Protein AF-A0A9W9UBK1-F1 (afdb_monomer)

Structure (mmCIF, N/CA/C/O backbone):
data_AF-A0A9W9UBK1-F1
#
_entry.id   AF-A0A9W9UBK1-F1
#
loop_
_atom_site.group_PDB
_atom_site.id
_atom_site.type_symbol
_atom_site.label_atom_id
_atom_site.label_alt_id
_atom_site.label_comp_id
_atom_site.label_asym_id
_atom_site.label_entity_id
_atom_site.label_seq_id
_atom_site.pdbx_PDB_ins_code
_atom_site.Cartn_x
_atom_site.Cartn_y
_atom_site.Cartn_z
_atom_site.occupancy
_atom_site.B_iso_or_equiv
_atom_site.auth_seq_id
_atom_site.auth_comp_id
_atom_site.auth_asym_id
_atom_site.auth_atom_id
_atom_site.pdbx_PDB_model_num
ATOM 1 N N . MET A 1 1 ? -5.413 -12.554 4.356 1.00 60.97 1 MET A N 1
ATOM 2 C CA . MET A 1 1 ? -4.284 -11.954 5.094 1.00 60.97 1 MET A CA 1
ATOM 3 C C . MET A 1 1 ? -3.050 -12.847 5.022 1.00 60.97 1 MET A C 1
ATOM 5 O O . MET A 1 1 ? -2.329 -12.691 4.050 1.00 60.97 1 MET A O 1
ATOM 9 N N . TYR A 1 2 ? -2.767 -13.754 5.968 1.00 71.88 2 TYR A N 1
ATOM 10 C CA . TYR A 1 2 ? -1.421 -14.353 6.148 1.00 71.88 2 TYR A CA 1
ATOM 11 C C . TYR A 1 2 ? -0.726 -14.902 4.886 1.00 71.88 2 TYR A C 1
ATOM 13 O O . TYR A 1 2 ? 0.481 -14.729 4.749 1.00 71.88 2 TYR A O 1
ATOM 21 N N . LEU A 1 3 ? -1.479 -15.489 3.947 1.00 75.12 3 LEU A N 1
ATOM 22 C CA . LEU A 1 3 ? -0.960 -15.950 2.654 1.00 75.12 3 LEU A CA 1
ATOM 23 C C . LEU A 1 3 ? -0.286 -14.827 1.850 1.00 75.12 3 LEU A C 1
ATOM 25 O O . LEU A 1 3 ? 0.864 -14.971 1.456 1.00 75.12 3 LEU A O 1
ATOM 29 N N . HIS A 1 4 ? -0.959 -13.687 1.678 1.00 67.56 4 HIS A N 1
ATOM 30 C CA . HIS A 1 4 ? -0.400 -12.546 0.947 1.00 67.56 4 HIS A CA 1
ATOM 31 C C . HIS A 1 4 ? 0.782 -11.921 1.687 1.00 67.56 4 HIS A C 1
ATOM 33 O O . HIS A 1 4 ? 1.714 -11.443 1.051 1.00 67.56 4 HIS A O 1
ATOM 39 N N . SER A 1 5 ? 0.781 -11.971 3.027 1.00 62.16 5 SER A N 1
ATOM 40 C CA . SER A 1 5 ? 1.931 -11.515 3.812 1.00 62.16 5 SER A CA 1
ATOM 41 C C . SER A 1 5 ? 3.167 -12.375 3.568 1.00 62.16 5 SER A C 1
ATOM 43 O O . SER A 1 5 ? 4.254 -11.829 3.383 1.00 62.16 5 SER A O 1
ATOM 45 N N . ALA A 1 6 ? 3.007 -13.698 3.518 1.00 69.75 6 ALA A N 1
ATOM 46 C CA . ALA A 1 6 ? 4.098 -14.600 3.169 1.00 69.75 6 ALA A CA 1
ATOM 47 C C . ALA A 1 6 ? 4.556 -14.382 1.719 1.00 69.75 6 ALA A C 1
ATOM 49 O O . ALA A 1 6 ? 5.751 -14.282 1.460 1.00 69.75 6 ALA A O 1
ATOM 50 N N . GLU A 1 7 ? 3.611 -14.250 0.790 1.00 70.75 7 GLU A N 1
ATOM 51 C CA . GLU A 1 7 ? 3.887 -14.095 -0.636 1.00 70.75 7 GLU A CA 1
ATOM 52 C C . GLU A 1 7 ? 4.655 -12.806 -0.951 1.00 70.75 7 GLU A C 1
ATOM 54 O O . GLU A 1 7 ? 5.663 -12.864 -1.656 1.00 70.75 7 GLU A O 1
ATOM 59 N N . PHE A 1 8 ? 4.265 -11.655 -0.389 1.00 66.19 8 PHE A N 1
ATOM 60 C CA . PHE A 1 8 ? 5.050 -10.437 -0.599 1.00 66.19 8 PHE A CA 1
ATOM 61 C C . PHE A 1 8 ? 6.405 -10.521 0.119 1.00 66.19 8 PHE A C 1
ATOM 63 O O . PHE A 1 8 ? 7.400 -10.111 -0.458 1.00 66.19 8 PHE A O 1
ATOM 70 N N . THR A 1 9 ? 6.486 -11.105 1.324 1.00 70.94 9 THR A N 1
ATOM 71 C CA . THR A 1 9 ? 7.759 -11.235 2.068 1.00 70.94 9 THR A CA 1
ATOM 72 C C . THR A 1 9 ? 8.783 -12.077 1.303 1.00 70.94 9 THR A C 1
ATOM 74 O O . THR A 1 9 ? 9.965 -11.746 1.277 1.00 70.94 9 THR A O 1
ATOM 77 N N . ILE A 1 10 ? 8.340 -13.160 0.660 1.00 74.19 10 ILE A N 1
ATOM 78 C CA . ILE A 1 10 ? 9.207 -14.020 -0.156 1.00 74.19 10 ILE A CA 1
ATOM 79 C C . ILE A 1 10 ? 9.714 -13.257 -1.384 1.00 74.19 10 ILE A C 1
ATOM 81 O O . ILE A 1 10 ? 10.894 -13.338 -1.721 1.00 74.19 10 ILE A O 1
ATOM 85 N N . ASN A 1 11 ? 8.833 -12.498 -2.037 1.00 69.88 11 ASN A N 1
ATOM 86 C CA . ASN A 1 11 ? 9.163 -11.785 -3.268 1.00 69.88 11 ASN A CA 1
ATOM 87 C C . ASN A 1 11 ? 9.842 -10.423 -3.032 1.00 69.88 11 ASN A C 1
ATOM 89 O O . ASN A 1 11 ? 10.443 -9.880 -3.955 1.00 69.88 11 ASN A O 1
ATOM 93 N N . GLU A 1 12 ? 9.820 -9.892 -1.807 1.00 67.50 12 GLU A N 1
ATOM 94 C CA . GLU A 1 12 ? 10.503 -8.650 -1.411 1.00 67.50 12 GLU A CA 1
ATOM 95 C C . GLU A 1 12 ? 12.021 -8.742 -1.628 1.00 67.50 12 GLU A C 1
ATOM 97 O O . GLU A 1 12 ? 12.666 -7.744 -1.942 1.00 67.50 12 GLU A O 1
ATOM 102 N N . MET A 1 13 ? 12.594 -9.951 -1.579 1.00 63.62 13 MET A N 1
ATOM 103 C CA . MET A 1 13 ? 14.013 -10.177 -1.874 1.00 63.62 13 MET A CA 1
ATOM 104 C C . MET A 1 13 ? 14.414 -9.712 -3.281 1.00 63.62 13 MET A C 1
ATOM 106 O O . MET A 1 13 ? 15.565 -9.327 -3.472 1.00 63.62 13 MET A O 1
ATOM 110 N N . ALA A 1 14 ? 13.482 -9.680 -4.243 1.00 59.44 14 ALA A N 1
ATOM 111 C CA . ALA A 1 14 ? 13.730 -9.195 -5.602 1.00 59.44 14 ALA A CA 1
ATOM 112 C C . ALA A 1 14 ? 14.009 -7.680 -5.682 1.00 59.44 14 ALA A C 1
ATOM 114 O O . ALA A 1 14 ? 14.525 -7.215 -6.697 1.00 59.44 14 ALA A O 1
ATOM 115 N N . LEU A 1 15 ? 13.699 -6.920 -4.624 1.00 59.00 15 LEU A N 1
ATOM 116 C CA . LEU A 1 15 ? 13.973 -5.481 -4.521 1.00 59.00 15 LEU A CA 1
ATOM 117 C C . LEU A 1 15 ? 15.405 -5.174 -4.060 1.00 59.00 15 LEU A C 1
ATOM 119 O O . LEU A 1 15 ? 15.847 -4.031 -4.146 1.00 59.00 15 LEU A O 1
ATOM 123 N N . GLY A 1 16 ? 16.126 -6.170 -3.535 1.00 60.78 16 GLY A N 1
ATOM 124 C CA . GLY A 1 16 ? 17.460 -5.979 -2.975 1.00 60.78 16 GLY A CA 1
ATOM 125 C C . GLY A 1 16 ? 18.557 -5.851 -4.046 1.00 60.78 16 GLY A C 1
ATOM 126 O O . GLY A 1 16 ? 18.466 -6.500 -5.091 1.00 60.78 16 GLY A O 1
ATOM 127 N N . PRO A 1 17 ? 19.663 -5.130 -3.765 1.00 53.53 17 PRO A N 1
ATOM 128 C CA . PRO A 1 17 ? 20.792 -4.982 -4.694 1.00 53.53 17 PRO A CA 1
ATOM 129 C C . PRO A 1 17 ? 21.370 -6.323 -5.170 1.00 53.53 17 PRO A C 1
ATOM 131 O O . PRO A 1 17 ? 21.802 -6.458 -6.311 1.00 53.53 17 PRO A O 1
ATOM 134 N N . SER A 1 18 ? 21.341 -7.344 -4.308 1.00 50.72 18 SER A N 1
ATOM 135 C CA . SER A 1 18 ? 21.843 -8.687 -4.618 1.00 50.72 18 SER A CA 1
ATOM 136 C C . SER A 1 18 ? 20.923 -9.493 -5.542 1.00 50.72 18 SER A C 1
ATOM 138 O O . SER A 1 18 ? 21.402 -10.391 -6.230 1.00 50.72 18 SER A O 1
ATOM 140 N N . ALA A 1 19 ? 19.622 -9.190 -5.612 1.00 53.84 19 ALA A N 1
ATOM 141 C CA . ALA A 1 19 ? 18.716 -9.871 -6.541 1.00 53.84 19 ALA A CA 1
ATOM 142 C C . ALA A 1 19 ? 18.943 -9.449 -7.999 1.00 53.84 19 ALA A C 1
ATOM 144 O O . ALA A 1 19 ? 18.709 -10.244 -8.909 1.00 53.84 19 ALA A O 1
ATOM 145 N N . ILE A 1 20 ? 19.484 -8.243 -8.207 1.00 52.25 20 ILE A N 1
ATOM 146 C CA . ILE A 1 20 ? 19.889 -7.700 -9.513 1.00 52.25 20 ILE A CA 1
ATOM 147 C C . ILE A 1 20 ? 21.005 -8.552 -10.153 1.00 52.25 20 ILE A C 1
ATOM 149 O O . ILE A 1 20 ? 21.124 -8.598 -11.371 1.00 52.25 20 ILE A O 1
ATOM 153 N N . LEU A 1 21 ? 21.806 -9.264 -9.351 1.00 52.38 21 LEU A N 1
ATOM 154 C CA . LEU A 1 21 ? 22.970 -10.029 -9.821 1.00 52.38 21 LEU A CA 1
ATOM 155 C C . LEU A 1 21 ? 22.695 -11.514 -10.111 1.00 52.38 21 LEU A C 1
ATOM 157 O O . LEU A 1 21 ? 23.541 -12.168 -10.721 1.00 52.38 21 LEU A O 1
ATOM 161 N N . HIS A 1 22 ? 21.563 -12.071 -9.663 1.00 57.00 22 HIS A N 1
ATOM 162 C CA . HIS A 1 22 ? 21.392 -13.531 -9.596 1.00 57.00 22 HIS A CA 1
ATOM 163 C C . HIS A 1 22 ? 20.146 -14.099 -10.290 1.00 57.00 22 HIS A C 1
ATOM 165 O O . HIS A 1 22 ? 20.106 -15.312 -10.502 1.00 57.00 22 HIS A O 1
ATOM 171 N N . LEU A 1 23 ? 19.157 -13.281 -10.669 1.00 62.59 23 LEU A N 1
ATOM 172 C CA . LEU A 1 23 ? 17.966 -13.750 -11.391 1.00 62.59 23 LEU A CA 1
ATOM 173 C C . LEU A 1 23 ? 17.983 -13.309 -12.863 1.00 62.59 23 LEU A C 1
ATOM 175 O O . LEU A 1 23 ? 18.325 -12.162 -13.140 1.00 62.59 23 LEU A O 1
ATOM 179 N N . PRO A 1 24 ? 17.550 -14.167 -13.807 1.00 72.25 24 PRO A N 1
ATOM 180 C CA . PRO A 1 24 ? 17.220 -13.730 -15.160 1.00 72.25 24 PRO A CA 1
ATOM 181 C C . PRO A 1 24 ? 16.169 -12.611 -15.135 1.00 72.25 24 PRO A C 1
ATOM 183 O O . PRO A 1 24 ? 15.217 -12.681 -14.353 1.00 72.25 24 PRO A O 1
ATOM 186 N N . ASP A 1 25 ? 16.295 -11.625 -16.028 1.00 75.75 25 ASP A N 1
ATOM 187 C CA . ASP A 1 25 ? 15.448 -10.419 -16.046 1.00 75.75 25 ASP A CA 1
ATOM 188 C C . ASP A 1 25 ? 13.942 -10.722 -16.013 1.00 75.75 25 ASP A C 1
ATOM 190 O O . ASP A 1 25 ? 13.196 -10.076 -15.279 1.00 75.75 25 ASP A O 1
ATOM 194 N N . LEU A 1 26 ? 13.498 -11.749 -16.749 1.00 80.44 26 LEU A N 1
ATOM 195 C CA . LEU A 1 26 ? 12.094 -12.171 -16.781 1.00 80.44 26 LEU A CA 1
ATOM 196 C C . LEU A 1 26 ? 11.612 -12.701 -15.423 1.00 80.44 26 LEU A C 1
ATOM 198 O O . LEU A 1 26 ? 10.547 -12.314 -14.955 1.00 80.44 26 LEU A O 1
ATOM 202 N N . GLN A 1 27 ? 12.408 -13.547 -14.769 1.00 80.56 27 GLN A N 1
ATOM 203 C CA . GLN A 1 27 ? 12.052 -14.128 -13.475 1.00 80.56 27 GLN A CA 1
ATOM 204 C C . GLN A 1 27 ? 12.011 -13.052 -12.385 1.00 80.56 27 GLN A C 1
ATOM 206 O O . GLN A 1 27 ? 11.140 -13.059 -11.518 1.00 80.56 27 GLN A O 1
ATOM 211 N N . ARG A 1 28 ? 12.931 -12.085 -12.451 1.00 82.31 28 ARG A N 1
ATOM 212 C CA . ARG A 1 28 ? 12.929 -10.924 -11.558 1.00 82.31 28 ARG A CA 1
ATOM 213 C C . ARG A 1 28 ? 11.673 -10.076 -11.758 1.00 82.31 28 ARG A C 1
ATOM 215 O O . ARG A 1 28 ? 11.035 -9.702 -10.777 1.00 82.31 28 ARG A O 1
ATOM 222 N N . LEU A 1 29 ? 11.289 -9.819 -13.009 1.00 86.50 29 LEU A N 1
ATOM 223 C CA . LEU A 1 29 ? 10.076 -9.073 -13.336 1.00 86.50 29 LEU A CA 1
ATOM 224 C C . LEU A 1 29 ? 8.810 -9.784 -12.825 1.00 86.50 29 LEU A C 1
ATOM 226 O O . LEU A 1 29 ? 7.947 -9.142 -12.226 1.00 86.50 29 LEU A O 1
ATOM 230 N N . GLU A 1 30 ? 8.719 -11.105 -12.986 1.00 87.12 30 GLU A N 1
ATOM 231 C CA . GLU A 1 30 ? 7.631 -11.921 -12.427 1.00 87.12 30 GLU A CA 1
ATOM 232 C C . GLU A 1 30 ? 7.552 -11.814 -10.897 1.00 87.12 30 GLU A C 1
ATOM 234 O O . GLU A 1 30 ? 6.459 -11.649 -10.345 1.00 87.12 30 GLU A O 1
ATOM 239 N N . CYS A 1 31 ? 8.692 -11.835 -10.200 1.00 84.94 31 CYS A N 1
ATOM 240 C CA . CYS A 1 31 ? 8.740 -11.625 -8.752 1.00 84.94 31 CYS A CA 1
ATOM 241 C C . CYS A 1 31 ? 8.240 -10.228 -8.350 1.00 84.94 31 CYS A C 1
ATOM 243 O O . CYS A 1 31 ? 7.464 -10.115 -7.399 1.00 84.94 31 CYS A O 1
ATOM 245 N N . LEU A 1 32 ? 8.623 -9.172 -9.079 1.00 89.06 32 LEU A N 1
ATOM 246 C CA . LEU A 1 32 ? 8.147 -7.806 -8.819 1.00 89.06 32 LEU A CA 1
ATOM 247 C C . LEU A 1 32 ? 6.628 -7.692 -9.000 1.00 89.06 32 LEU A C 1
ATOM 249 O O . LEU A 1 32 ? 5.940 -7.143 -8.135 1.00 89.06 32 LEU A O 1
ATOM 253 N N . PHE A 1 33 ? 6.080 -8.264 -10.075 1.00 91.00 33 PHE A N 1
ATOM 254 C CA . PHE A 1 33 ? 4.633 -8.290 -10.297 1.00 91.00 33 PHE A CA 1
ATOM 255 C C . PHE A 1 33 ? 3.893 -9.090 -9.227 1.00 91.00 33 PHE A C 1
ATOM 257 O O . PHE A 1 33 ? 2.863 -8.639 -8.726 1.00 91.00 33 PHE A O 1
ATOM 264 N N . THR A 1 34 ? 4.430 -10.243 -8.835 1.00 89.50 34 THR A N 1
ATOM 265 C CA . THR A 1 34 ? 3.852 -11.065 -7.765 1.00 89.50 34 THR A CA 1
ATOM 266 C C . THR A 1 34 ? 3.860 -10.309 -6.435 1.00 89.50 34 THR A C 1
ATOM 268 O O . THR A 1 34 ? 2.843 -10.262 -5.744 1.00 89.50 34 THR A O 1
ATOM 271 N N . SER A 1 35 ? 4.963 -9.626 -6.108 1.00 89.06 35 SER A N 1
ATOM 272 C CA . SER A 1 35 ? 5.073 -8.765 -4.922 1.00 89.06 35 SER A CA 1
ATOM 273 C C . SER A 1 35 ? 4.033 -7.639 -4.931 1.00 89.06 35 SER A C 1
ATOM 275 O O . SER A 1 35 ? 3.360 -7.405 -3.922 1.00 89.06 35 SER A O 1
ATOM 277 N N . LEU A 1 36 ? 3.833 -6.987 -6.082 1.00 93.19 36 LEU A N 1
ATOM 278 C CA . LEU A 1 36 ? 2.833 -5.934 -6.256 1.00 93.19 36 LEU A CA 1
ATOM 279 C C . LEU A 1 36 ? 1.405 -6.456 -6.037 1.00 93.19 36 LEU A C 1
ATOM 281 O O . LEU A 1 36 ? 0.639 -5.849 -5.288 1.00 93.19 36 LEU A O 1
ATOM 285 N N . GLN A 1 37 ? 1.052 -7.592 -6.644 1.00 94.12 37 GLN A N 1
ATOM 286 C CA . GLN A 1 37 ? -0.283 -8.188 -6.514 1.00 94.12 37 GLN A CA 1
ATOM 287 C C . GLN A 1 37 ? -0.567 -8.683 -5.092 1.00 94.12 37 GLN A C 1
ATOM 289 O O . GLN A 1 37 ? -1.659 -8.452 -4.562 1.00 94.12 37 GLN A O 1
ATOM 294 N N . ALA A 1 38 ? 0.415 -9.310 -4.443 1.00 89.38 38 ALA A N 1
ATOM 295 C CA . ALA A 1 38 ? 0.296 -9.738 -3.053 1.00 89.38 38 ALA A CA 1
ATOM 296 C C . ALA A 1 38 ? 0.126 -8.535 -2.114 1.00 89.38 38 ALA A C 1
ATOM 298 O O . ALA A 1 38 ? -0.732 -8.548 -1.229 1.00 89.38 38 ALA A O 1
ATOM 299 N N . THR A 1 39 ? 0.884 -7.461 -2.353 1.00 91.44 39 THR A N 1
ATOM 300 C CA . THR A 1 39 ? 0.775 -6.210 -1.593 1.00 91.44 39 THR A CA 1
ATOM 301 C C . THR A 1 39 ? -0.600 -5.583 -1.761 1.00 91.44 39 THR A C 1
ATOM 303 O O . THR A 1 39 ? -1.265 -5.323 -0.761 1.00 91.44 39 THR A O 1
ATOM 306 N N . LYS A 1 40 ? -1.077 -5.416 -3.001 1.00 93.94 40 LYS A N 1
ATOM 307 C CA . LYS A 1 40 ? -2.433 -4.922 -3.277 1.00 93.94 40 LYS A CA 1
ATOM 308 C C . LYS A 1 40 ? -3.485 -5.750 -2.540 1.00 93.94 40 LYS A C 1
ATOM 310 O O . LYS A 1 40 ? -4.294 -5.193 -1.810 1.00 93.94 40 LYS A O 1
ATOM 315 N N . SER A 1 41 ? -3.435 -7.074 -2.678 1.00 92.56 41 SER A N 1
ATOM 316 C CA . SER A 1 41 ? -4.409 -7.976 -2.053 1.00 92.56 41 SER A CA 1
ATOM 317 C C . SER A 1 41 ? -4.408 -7.852 -0.527 1.00 92.56 41 SER A C 1
ATOM 319 O O . SER A 1 41 ? -5.464 -7.853 0.100 1.00 92.56 41 SER A O 1
ATOM 321 N N . TRP A 1 42 ? -3.234 -7.712 0.097 1.00 89.06 42 TRP A N 1
ATOM 322 C CA . TRP A 1 42 ? -3.136 -7.475 1.538 1.00 89.06 42 TRP A CA 1
ATOM 323 C C . TRP A 1 42 ? -3.754 -6.132 1.954 1.00 89.06 42 TRP A C 1
ATOM 325 O O . TRP A 1 42 ? -4.493 -6.067 2.939 1.00 89.06 42 TRP A O 1
ATOM 335 N N . LEU A 1 43 ? -3.454 -5.071 1.204 1.00 92.06 43 LEU A N 1
ATOM 336 C CA . LEU A 1 43 ? -3.936 -3.716 1.452 1.00 92.06 43 LEU A CA 1
ATOM 337 C C . LEU A 1 43 ? -5.456 -3.590 1.260 1.00 92.06 43 LEU A C 1
ATOM 339 O O . LEU A 1 43 ? -6.110 -2.969 2.097 1.00 92.06 43 LEU A O 1
ATOM 343 N N . ASP A 1 44 ? -6.023 -4.231 0.239 1.00 92.56 44 ASP A N 1
ATOM 344 C CA . ASP A 1 44 ? -7.473 -4.281 0.017 1.00 92.56 44 ASP A CA 1
ATOM 345 C C . ASP A 1 44 ? -8.184 -4.955 1.200 1.00 92.56 44 ASP A C 1
ATOM 347 O O . ASP A 1 44 ? -9.114 -4.389 1.768 1.00 92.56 44 ASP A O 1
ATOM 351 N N . ILE A 1 45 ? -7.674 -6.104 1.666 1.00 89.62 45 ILE A N 1
ATOM 352 C CA . ILE A 1 45 ? -8.245 -6.805 2.828 1.00 89.62 45 ILE A CA 1
ATOM 353 C C . ILE A 1 45 ? -8.201 -5.931 4.089 1.00 89.62 45 ILE A C 1
ATOM 355 O O . ILE A 1 45 ? -9.104 -6.004 4.919 1.00 89.62 45 ILE A O 1
ATOM 359 N N . TRP A 1 46 ? -7.160 -5.112 4.261 1.00 87.50 46 TRP A N 1
ATOM 360 C CA . TRP A 1 46 ? -7.101 -4.168 5.378 1.00 87.50 46 TRP A CA 1
ATOM 361 C C . TRP A 1 46 ? -8.201 -3.105 5.297 1.00 87.50 46 TRP A C 1
ATOM 363 O O . TRP A 1 46 ? -8.755 -2.745 6.335 1.00 87.50 46 TRP A O 1
ATOM 373 N N . LEU A 1 47 ? -8.507 -2.589 4.103 1.00 88.69 47 LEU A N 1
ATOM 374 C CA . LEU A 1 47 ? -9.574 -1.600 3.908 1.00 88.69 47 LEU A CA 1
ATOM 375 C C . LEU A 1 47 ? -10.978 -2.206 4.032 1.00 88.69 47 LEU A C 1
ATOM 377 O O . LEU A 1 47 ? -11.898 -1.494 4.426 1.00 88.69 47 LEU A O 1
ATOM 381 N N . ASP A 1 48 ? -11.129 -3.497 3.742 1.00 88.56 48 ASP A N 1
ATOM 382 C CA . ASP A 1 48 ? -12.398 -4.222 3.875 1.00 88.56 48 ASP A CA 1
ATOM 383 C C . ASP A 1 48 ? -12.764 -4.562 5.333 1.00 88.56 48 ASP A C 1
ATOM 385 O O . ASP A 1 48 ? -13.901 -4.954 5.604 1.00 88.56 48 ASP A O 1
ATOM 389 N N . LEU A 1 49 ? -11.832 -4.416 6.285 1.00 82.75 49 LEU A N 1
ATOM 390 C CA . LEU A 1 49 ? -12.120 -4.629 7.705 1.00 82.75 49 LEU A CA 1
ATOM 391 C C . LEU A 1 49 ? -13.201 -3.657 8.188 1.00 82.75 49 LEU A C 1
ATOM 393 O O . LEU A 1 49 ? -13.077 -2.436 8.061 1.00 82.75 49 LEU A O 1
ATOM 397 N N . ALA A 1 50 ? -14.247 -4.190 8.821 1.00 69.31 50 ALA A N 1
ATOM 398 C CA . ALA A 1 50 ? -15.246 -3.343 9.454 1.00 69.31 50 ALA A CA 1
ATOM 399 C C . ALA A 1 50 ? -14.602 -2.599 10.629 1.00 69.31 50 ALA A C 1
ATOM 401 O O . ALA A 1 50 ? -13.771 -3.142 11.353 1.00 69.31 50 ALA A O 1
ATOM 402 N N . ALA A 1 51 ? -15.007 -1.360 10.897 1.00 65.81 51 ALA A N 1
ATOM 403 C CA . ALA A 1 51 ? -14.260 -0.551 11.858 1.00 65.81 51 ALA A CA 1
ATOM 404 C C . ALA A 1 51 ? -14.253 -1.073 13.302 1.00 65.81 51 ALA A C 1
ATOM 406 O O . ALA A 1 51 ? -13.304 -0.842 14.047 1.00 65.81 51 ALA A O 1
ATOM 407 N N . VAL A 1 52 ? -15.283 -1.830 13.690 1.00 64.75 52 VAL A N 1
ATOM 408 C CA . VAL A 1 52 ? -15.333 -2.545 14.978 1.00 64.75 52 VAL A CA 1
ATOM 409 C C . VAL A 1 52 ? -14.243 -3.623 15.066 1.00 64.75 52 VAL A C 1
ATOM 411 O O . VAL A 1 52 ? -13.811 -3.994 16.158 1.00 64.75 52 VAL A O 1
ATOM 414 N N . GLU A 1 53 ? -13.790 -4.137 13.927 1.00 72.19 53 GLU A N 1
ATOM 415 C CA . GLU A 1 53 ? -12.750 -5.154 13.836 1.00 72.19 53 GLU A CA 1
ATOM 416 C C . GLU A 1 53 ? -11.363 -4.547 14.032 1.00 72.19 53 GLU A C 1
ATOM 418 O O . GLU A 1 53 ? -10.555 -5.199 14.685 1.00 72.19 53 GLU A O 1
ATOM 423 N N . TYR A 1 54 ? -11.105 -3.292 13.626 1.00 69.06 54 TYR A N 1
ATOM 424 C CA . TYR A 1 54 ? -9.815 -2.620 13.877 1.00 69.06 54 TYR A CA 1
ATOM 425 C C . TYR A 1 54 ? -9.432 -2.598 15.363 1.00 69.06 54 TYR A C 1
ATOM 427 O O . TYR A 1 54 ? -8.263 -2.761 15.694 1.00 69.06 54 TYR A O 1
ATOM 435 N N . MET A 1 55 ? -10.407 -2.486 16.271 1.00 66.44 55 MET A N 1
ATOM 436 C CA . MET A 1 55 ? -10.168 -2.538 17.724 1.00 66.44 55 MET A CA 1
ATOM 437 C C . MET A 1 55 ? -9.759 -3.925 18.231 1.00 66.44 55 MET A C 1
ATOM 439 O O . MET A 1 55 ? -9.185 -4.053 19.310 1.00 66.44 55 MET A O 1
ATOM 443 N N . LYS A 1 56 ? -10.084 -4.975 17.476 1.00 72.62 56 LYS A N 1
ATOM 444 C CA . LYS A 1 56 ? -9.761 -6.370 17.799 1.00 72.62 56 LYS A CA 1
ATOM 445 C C . LYS A 1 56 ? -8.514 -6.852 17.070 1.00 72.62 56 LYS A C 1
ATOM 447 O O . LYS A 1 56 ? -8.056 -7.962 17.336 1.00 72.62 56 LYS A O 1
ATOM 452 N N . VAL A 1 57 ? -7.995 -6.049 16.142 1.00 69.75 57 VAL A N 1
ATOM 453 C CA . VAL A 1 57 ? -6.829 -6.393 15.346 1.00 69.75 57 VAL A CA 1
ATOM 454 C C . VAL A 1 57 ? -5.596 -6.418 16.257 1.00 69.75 57 VAL A C 1
ATOM 456 O O . VAL A 1 57 ? -5.255 -5.407 16.872 1.00 69.75 57 VAL A O 1
ATOM 459 N N . PRO A 1 58 ? -4.895 -7.561 16.345 1.00 76.69 58 PRO A N 1
ATOM 460 C CA . PRO A 1 58 ? -3.612 -7.624 17.027 1.00 76.69 58 PRO A CA 1
ATOM 461 C C . PRO A 1 58 ? -2.616 -6.635 16.408 1.00 76.69 58 PRO A C 1
ATOM 463 O O . PRO A 1 58 ? -2.562 -6.500 15.184 1.00 76.69 58 PRO A O 1
ATOM 466 N N . SER A 1 59 ? -1.757 -6.019 17.224 1.00 72.19 59 SER A N 1
ATOM 467 C CA . SER A 1 59 ? -0.716 -5.089 16.749 1.00 72.19 59 SER A CA 1
ATOM 468 C C . SER A 1 59 ? 0.164 -5.683 15.637 1.00 72.19 59 SER A C 1
ATOM 470 O O . SER A 1 59 ? 0.581 -4.964 14.735 1.00 72.19 59 SER A O 1
ATOM 472 N N . ILE A 1 60 ? 0.364 -7.009 15.623 1.00 76.69 60 ILE A N 1
ATOM 473 C CA . ILE A 1 60 ? 1.077 -7.726 14.551 1.00 76.69 60 ILE A CA 1
ATOM 474 C C . ILE A 1 60 ? 0.493 -7.510 13.149 1.00 76.69 60 ILE A C 1
ATOM 476 O O . ILE A 1 60 ? 1.243 -7.429 12.180 1.00 76.69 60 ILE A O 1
ATOM 480 N N . ILE A 1 61 ? -0.821 -7.354 13.018 1.00 81.38 61 ILE A N 1
ATOM 481 C CA . ILE A 1 61 ? -1.453 -7.116 11.714 1.00 81.38 61 ILE A CA 1
ATOM 482 C C . ILE A 1 61 ? -1.214 -5.672 11.259 1.00 81.38 61 ILE A C 1
ATOM 484 O O . ILE A 1 61 ? -1.013 -5.429 10.072 1.00 81.38 61 ILE A O 1
ATOM 488 N N . PHE A 1 62 ? -1.169 -4.716 12.194 1.00 78.75 62 PHE A N 1
ATOM 489 C CA . PHE A 1 62 ? -0.790 -3.336 11.888 1.00 78.75 62 PHE A CA 1
ATOM 490 C C . PHE A 1 62 ? 0.654 -3.260 11.373 1.00 78.75 62 PHE A C 1
ATOM 492 O O . PHE A 1 62 ? 0.926 -2.593 10.378 1.00 78.75 62 PHE A O 1
ATOM 499 N N . PHE A 1 63 ? 1.573 -4.010 11.980 1.00 79.56 63 PHE A N 1
ATOM 500 C CA . PHE A 1 63 ? 2.946 -4.129 11.483 1.00 79.56 63 PHE A CA 1
ATOM 501 C C . PHE A 1 63 ? 3.021 -4.746 10.083 1.00 79.56 63 PHE A C 1
ATOM 503 O O . PHE A 1 63 ? 3.783 -4.281 9.236 1.00 79.56 63 PHE A O 1
ATOM 510 N N . GLN A 1 64 ? 2.207 -5.767 9.807 1.00 82.12 64 GLN A N 1
ATOM 511 C CA . GLN A 1 64 ? 2.114 -6.357 8.468 1.00 82.12 64 GLN A CA 1
ATOM 512 C C . GLN A 1 64 ? 1.572 -5.355 7.444 1.00 82.12 64 GLN A C 1
ATOM 514 O O . GLN A 1 64 ? 2.070 -5.302 6.321 1.00 82.12 64 GLN A O 1
ATOM 519 N N . TRP A 1 65 ? 0.604 -4.522 7.834 1.00 87.25 65 TRP A N 1
ATOM 520 C CA . TRP A 1 65 ? 0.139 -3.404 7.018 1.00 87.25 65 TRP A CA 1
ATOM 521 C C . TRP A 1 65 ? 1.255 -2.383 6.759 1.00 87.25 65 TRP A C 1
ATOM 523 O O . TRP A 1 65 ? 1.503 -2.051 5.603 1.00 87.25 65 TRP A O 1
ATOM 533 N N . ALA A 1 66 ? 1.985 -1.949 7.790 1.00 83.88 66 ALA A N 1
ATOM 534 C CA . ALA A 1 66 ? 3.089 -0.999 7.639 1.00 83.88 66 ALA A CA 1
ATOM 535 C C . ALA A 1 66 ? 4.171 -1.532 6.686 1.00 83.88 66 ALA A C 1
ATOM 537 O O . ALA A 1 66 ? 4.634 -0.813 5.801 1.00 83.88 66 ALA A O 1
ATOM 538 N N . ARG A 1 67 ? 4.512 -2.822 6.799 1.00 82.56 67 ARG A N 1
ATOM 539 C CA . ARG A 1 67 ? 5.446 -3.487 5.884 1.00 82.56 67 ARG A CA 1
ATOM 540 C C . ARG A 1 67 ? 4.917 -3.538 4.449 1.00 82.56 67 ARG A C 1
ATOM 542 O O . ARG A 1 67 ? 5.666 -3.245 3.524 1.00 82.56 67 ARG A O 1
ATOM 549 N N . ALA A 1 68 ? 3.639 -3.859 4.250 1.00 88.44 68 ALA A N 1
ATOM 550 C CA . ALA A 1 68 ? 3.023 -3.858 2.921 1.00 88.44 68 ALA A CA 1
ATOM 551 C C . ALA A 1 68 ? 3.051 -2.456 2.279 1.00 88.44 68 ALA A C 1
ATOM 553 O O . ALA A 1 68 ? 3.352 -2.322 1.095 1.00 88.44 68 ALA A O 1
ATOM 554 N N . ILE A 1 69 ? 2.809 -1.403 3.063 1.00 90.69 69 ILE A N 1
ATOM 555 C CA . ILE A 1 69 ? 2.921 -0.008 2.611 1.00 90.69 69 ILE A CA 1
ATOM 556 C C . ILE A 1 69 ? 4.353 0.346 2.221 1.00 90.69 69 ILE A C 1
ATOM 558 O O . ILE A 1 69 ? 4.568 0.974 1.186 1.00 90.69 69 ILE A O 1
ATOM 562 N N . LEU A 1 70 ? 5.334 -0.080 3.015 1.00 85.81 70 LEU A N 1
ATOM 563 C CA . LEU A 1 70 ? 6.743 0.147 2.718 1.00 85.81 70 LEU A CA 1
ATOM 564 C C . LEU A 1 70 ? 7.175 -0.562 1.432 1.00 85.81 70 LEU A C 1
ATOM 566 O O . LEU A 1 70 ? 7.837 0.035 0.584 1.00 85.81 70 LEU A O 1
ATOM 570 N N . ASN A 1 71 ? 6.752 -1.814 1.260 1.00 86.00 71 ASN A N 1
ATOM 571 C CA . ASN A 1 71 ? 6.994 -2.583 0.045 1.00 86.00 71 ASN A CA 1
ATOM 572 C C . ASN A 1 71 ? 6.366 -1.897 -1.178 1.00 86.00 71 ASN A C 1
ATOM 574 O O . ASN A 1 71 ? 7.014 -1.761 -2.215 1.00 86.00 71 ASN A O 1
ATOM 578 N N . LEU A 1 72 ? 5.138 -1.381 -1.047 1.00 91.81 72 LEU A N 1
ATOM 579 C CA . LEU A 1 72 ? 4.504 -0.606 -2.112 1.00 91.81 72 LEU A CA 1
ATOM 580 C C . LEU A 1 72 ? 5.279 0.678 -2.431 1.00 91.81 72 LEU A C 1
ATOM 582 O O . LEU A 1 72 ? 5.455 1.011 -3.603 1.00 91.81 72 LEU A O 1
ATOM 586 N N . TYR A 1 73 ? 5.758 1.396 -1.415 1.00 89.12 73 TYR A N 1
ATOM 587 C CA . TYR A 1 73 ? 6.569 2.594 -1.620 1.00 89.12 73 TYR A CA 1
ATOM 588 C C . TYR A 1 73 ? 7.845 2.258 -2.399 1.00 89.12 73 TYR A C 1
ATOM 590 O O . TYR A 1 73 ? 8.101 2.877 -3.431 1.00 89.12 73 TYR A O 1
ATOM 598 N N . ARG A 1 74 ? 8.573 1.210 -1.983 1.00 88.00 74 ARG A N 1
ATOM 599 C CA . ARG A 1 74 ? 9.762 0.689 -2.682 1.00 88.00 74 ARG A CA 1
ATOM 600 C C . ARG A 1 74 ? 9.449 0.361 -4.145 1.00 88.00 74 ARG A C 1
ATOM 602 O O . ARG A 1 74 ? 10.143 0.848 -5.030 1.00 88.00 74 ARG A O 1
ATOM 609 N N . LEU A 1 75 ? 8.366 -0.374 -4.415 1.00 88.69 75 LEU A N 1
ATOM 610 C CA . LEU A 1 75 ? 7.910 -0.687 -5.780 1.00 88.69 75 LEU A CA 1
ATOM 611 C C . LEU A 1 75 ? 7.550 0.566 -6.594 1.00 88.69 75 LEU A C 1
ATOM 613 O O . LEU A 1 75 ? 7.744 0.581 -7.808 1.00 88.69 75 LEU A O 1
ATOM 617 N N . THR A 1 76 ? 7.029 1.609 -5.947 1.00 91.56 76 THR A N 1
ATOM 618 C CA . THR A 1 76 ? 6.618 2.861 -6.604 1.00 91.56 76 THR A CA 1
ATOM 619 C C . THR A 1 76 ? 7.820 3.684 -7.059 1.00 91.56 76 THR A C 1
ATOM 621 O O . THR A 1 76 ? 7.780 4.283 -8.135 1.00 91.56 76 THR A O 1
ATOM 624 N N . ILE A 1 77 ? 8.889 3.713 -6.259 1.00 88.31 77 ILE A N 1
ATOM 625 C CA . ILE A 1 77 ? 10.090 4.499 -6.563 1.00 88.31 77 ILE A CA 1
ATOM 626 C C . ILE A 1 77 ? 11.167 3.700 -7.307 1.00 88.31 77 ILE A C 1
ATOM 628 O O . ILE A 1 77 ? 12.056 4.325 -7.880 1.00 88.31 77 ILE A O 1
ATOM 632 N N . LEU A 1 78 ? 11.056 2.364 -7.352 1.00 87.62 78 LEU A N 1
ATOM 633 C CA . LEU A 1 78 ? 12.051 1.440 -7.906 1.00 87.62 78 LEU A CA 1
ATOM 634 C C . LEU A 1 78 ? 12.585 1.899 -9.268 1.00 87.62 78 LEU A C 1
ATOM 636 O O . LEU A 1 78 ? 11.845 1.996 -10.251 1.00 87.62 78 LEU A O 1
ATOM 640 N N . GLU A 1 79 ? 13.888 2.155 -9.320 1.00 85.06 79 GLU A N 1
ATOM 641 C CA . GLU A 1 79 ? 14.597 2.499 -10.545 1.00 85.06 79 GLU A CA 1
ATOM 642 C C . GLU A 1 79 ? 15.068 1.229 -11.244 1.00 85.06 79 GLU A C 1
ATOM 644 O O . GLU A 1 79 ? 16.131 0.689 -10.952 1.00 85.06 79 GLU A O 1
ATOM 649 N N . ASP A 1 80 ? 14.252 0.737 -12.171 1.00 83.12 80 ASP A N 1
ATOM 650 C CA . ASP A 1 80 ? 14.609 -0.407 -12.996 1.00 83.12 80 ASP A CA 1
ATOM 651 C C . ASP A 1 80 ? 14.124 -0.206 -14.443 1.00 83.12 80 ASP A C 1
ATOM 653 O O . ASP A 1 80 ? 12.947 0.107 -14.640 1.00 83.12 80 ASP A O 1
ATOM 657 N N . PRO A 1 81 ? 14.983 -0.393 -15.468 1.00 83.00 81 PRO A N 1
ATOM 658 C CA . PRO A 1 81 ? 14.611 -0.184 -16.872 1.00 83.00 81 PRO A CA 1
ATOM 659 C C . PRO A 1 81 ? 13.449 -1.057 -17.358 1.00 83.00 81 PRO A C 1
ATOM 661 O O . PRO A 1 81 ? 12.761 -0.699 -18.312 1.00 83.00 81 PRO A O 1
ATOM 664 N N . THR A 1 82 ? 13.252 -2.218 -16.733 1.00 85.38 82 THR A N 1
ATOM 665 C CA . THR A 1 82 ? 12.208 -3.188 -17.085 1.00 85.38 82 THR A CA 1
ATOM 666 C C . THR A 1 82 ? 10.934 -3.017 -16.254 1.00 85.38 82 THR A C 1
ATOM 668 O O . THR A 1 82 ? 9.919 -3.646 -16.554 1.00 85.38 82 THR A O 1
ATOM 671 N N . TRP A 1 83 ? 10.955 -2.150 -15.236 1.00 90.19 83 TRP A N 1
ATOM 672 C CA . TRP A 1 83 ? 9.837 -1.927 -14.325 1.00 90.19 83 TRP A CA 1
ATOM 673 C C . TRP A 1 83 ? 9.035 -0.679 -14.682 1.00 90.19 83 TRP A C 1
ATOM 675 O O . TRP A 1 83 ? 9.571 0.402 -14.924 1.00 90.19 83 TRP A O 1
ATOM 685 N N . SER A 1 84 ? 7.709 -0.807 -14.669 1.00 90.81 84 SER A N 1
ATOM 686 C CA . SER A 1 84 ? 6.812 0.298 -14.993 1.00 90.81 84 SER A CA 1
ATOM 687 C C . SER A 1 84 ? 6.186 0.898 -13.736 1.00 90.81 84 SER A C 1
ATOM 689 O O . SER A 1 84 ? 5.235 0.353 -13.174 1.00 90.81 84 SER A O 1
ATOM 691 N N . LYS A 1 85 ? 6.664 2.086 -13.342 1.00 91.06 85 LYS A N 1
ATOM 692 C CA . LYS A 1 85 ? 6.106 2.855 -12.213 1.00 91.06 85 LYS A CA 1
ATOM 693 C C . LYS A 1 85 ? 4.631 3.233 -12.430 1.00 91.06 85 LYS A C 1
ATOM 695 O O . LYS A 1 85 ? 3.871 3.321 -11.468 1.00 91.06 85 LYS A O 1
ATOM 700 N N . SER A 1 86 ? 4.198 3.417 -13.683 1.00 90.94 86 SER A N 1
ATOM 701 C CA . SER A 1 86 ? 2.785 3.677 -13.996 1.00 90.94 86 SER A CA 1
ATOM 702 C C . SER A 1 86 ? 1.912 2.459 -13.712 1.00 90.94 86 SER A C 1
ATOM 704 O O . SER A 1 86 ? 0.859 2.611 -13.106 1.00 90.94 86 SER A O 1
ATOM 706 N N . VAL A 1 87 ? 2.376 1.248 -14.047 1.00 92.81 87 VAL A N 1
ATOM 707 C CA . VAL A 1 87 ? 1.633 0.012 -13.753 1.00 92.81 87 VAL A CA 1
ATOM 708 C C . VAL A 1 87 ? 1.466 -0.190 -12.247 1.00 92.81 87 VAL A C 1
ATOM 710 O O . VAL A 1 87 ? 0.396 -0.612 -11.814 1.00 92.81 87 VAL A O 1
ATOM 713 N N . VAL A 1 88 ? 2.470 0.166 -11.437 1.00 94.62 88 VAL A N 1
ATOM 714 C CA . VAL A 1 88 ? 2.345 0.161 -9.967 1.00 94.62 88 VAL A CA 1
ATOM 715 C C . VAL A 1 88 ? 1.209 1.067 -9.518 1.00 94.62 88 VAL A C 1
ATOM 717 O O . VAL A 1 88 ? 0.297 0.604 -8.837 1.00 94.62 88 VAL A O 1
ATOM 720 N N . ARG A 1 89 ? 1.231 2.334 -9.949 1.00 93.88 89 ARG A N 1
ATOM 721 C CA . ARG A 1 89 ? 0.227 3.338 -9.577 1.00 93.88 89 ARG A CA 1
ATOM 722 C C . ARG A 1 89 ? -1.182 2.944 -10.018 1.00 93.88 89 ARG A C 1
ATOM 724 O O . ARG A 1 89 ? -2.119 3.123 -9.246 1.00 93.88 89 ARG A O 1
ATOM 731 N N . ASP A 1 90 ? -1.323 2.413 -11.229 1.00 94.50 90 ASP A N 1
ATOM 732 C CA . ASP A 1 90 ? -2.614 2.013 -11.795 1.00 94.50 90 ASP A CA 1
ATOM 733 C C . ASP A 1 90 ? -3.154 0.734 -11.127 1.00 94.50 90 ASP A C 1
ATOM 735 O O . ASP A 1 90 ? -4.364 0.530 -11.049 1.00 94.50 90 ASP A O 1
ATOM 739 N N . THR A 1 91 ? -2.263 -0.117 -10.606 1.00 95.00 91 THR A N 1
ATOM 740 C CA . THR A 1 91 ? -2.626 -1.321 -9.844 1.00 95.00 91 THR A CA 1
ATOM 741 C C . THR A 1 91 ? -3.035 -0.974 -8.414 1.00 95.00 91 THR A C 1
ATOM 743 O O . THR A 1 91 ? -4.070 -1.440 -7.933 1.00 95.00 91 THR A O 1
ATOM 746 N N . VAL A 1 92 ? -2.220 -0.180 -7.719 1.00 95.31 92 VAL A N 1
ATOM 747 C CA . VAL A 1 92 ? -2.492 0.310 -6.366 1.00 95.31 92 VAL A CA 1
ATOM 748 C C . VAL A 1 92 ? -1.752 1.629 -6.122 1.00 95.31 92 VAL A C 1
ATOM 750 O O . VAL A 1 92 ? -0.529 1.690 -6.002 1.00 95.31 92 VAL A O 1
ATOM 753 N N . ASN A 1 93 ? -2.513 2.719 -6.020 1.00 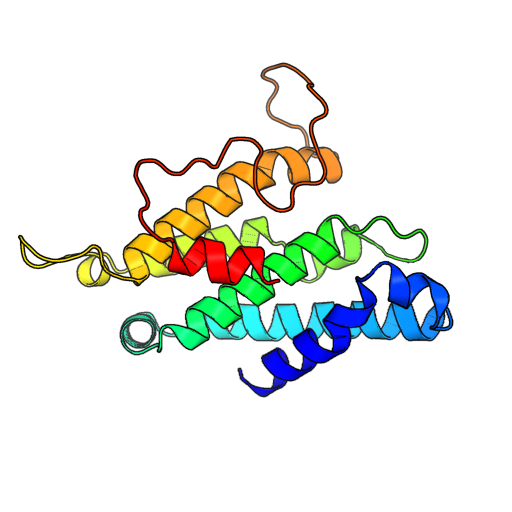95.31 93 ASN A N 1
ATOM 754 C CA . ASN A 1 93 ? -1.964 4.035 -5.717 1.00 95.31 93 ASN A CA 1
ATOM 755 C C . ASN A 1 93 ? -1.751 4.186 -4.203 1.00 95.31 93 ASN A C 1
ATOM 757 O O . ASN A 1 93 ? -2.708 4.222 -3.428 1.00 95.31 93 ASN A O 1
ATOM 761 N N . ILE A 1 94 ? -0.489 4.312 -3.782 1.00 94.56 94 ILE A N 1
ATOM 762 C CA . ILE A 1 94 ? -0.118 4.405 -2.364 1.00 94.56 94 ILE A CA 1
ATOM 763 C C . ILE A 1 94 ? -0.743 5.607 -1.641 1.00 94.56 94 ILE A C 1
ATOM 765 O O . ILE A 1 94 ? -1.182 5.465 -0.500 1.00 94.56 94 ILE A O 1
ATOM 769 N N . LEU A 1 95 ? -0.842 6.773 -2.290 1.00 94.88 95 LEU A N 1
ATOM 770 C CA . LEU A 1 95 ? -1.425 7.971 -1.675 1.00 94.88 95 LEU A CA 1
ATOM 771 C C . LEU A 1 95 ? -2.940 7.833 -1.523 1.00 94.88 95 LEU A C 1
ATOM 773 O O . LEU A 1 95 ? -3.495 8.200 -0.485 1.00 94.88 95 LEU A O 1
ATOM 777 N N . GLU A 1 96 ? -3.607 7.272 -2.533 1.00 95.44 96 GLU A N 1
ATOM 778 C CA . GLU A 1 96 ? -5.042 6.9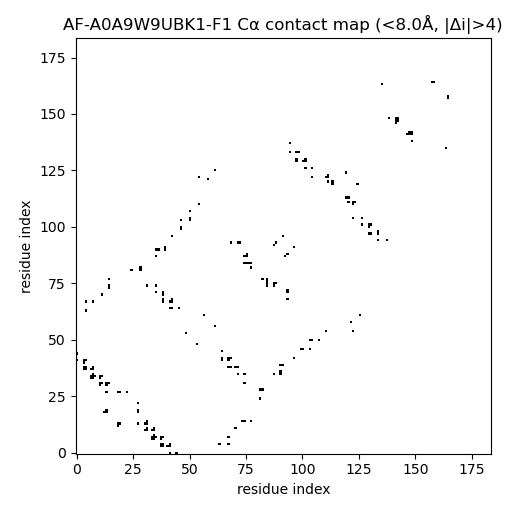91 -2.472 1.00 95.44 96 GLU A CA 1
ATOM 779 C C . GLU A 1 96 ? -5.354 5.974 -1.368 1.00 95.44 96 GLU A C 1
ATOM 781 O O . GLU A 1 96 ? -6.281 6.172 -0.579 1.00 95.44 96 GLU A O 1
ATOM 786 N N . HIS A 1 97 ? -4.546 4.918 -1.270 1.00 95.31 97 HIS A N 1
ATOM 787 C CA . HIS A 1 97 ? -4.677 3.899 -0.235 1.00 95.31 97 HIS A CA 1
ATOM 788 C C . HIS A 1 97 ? -4.491 4.476 1.173 1.00 95.31 97 HIS A C 1
ATOM 790 O O . HIS A 1 97 ? -5.347 4.275 2.036 1.00 95.31 97 HIS A O 1
ATOM 796 N N . LEU A 1 98 ? -3.417 5.244 1.403 1.00 93.94 98 LEU A N 1
ATOM 797 C CA . LEU A 1 98 ? -3.187 5.930 2.680 1.00 93.94 98 LEU A CA 1
ATOM 798 C C . LEU A 1 98 ? -4.364 6.845 3.031 1.00 93.94 98 LEU A C 1
ATOM 800 O O . LEU A 1 98 ? -4.829 6.843 4.168 1.00 93.94 98 LEU A O 1
ATOM 804 N N . ASN A 1 99 ? -4.903 7.578 2.054 1.00 94.75 99 ASN A N 1
ATOM 805 C CA . ASN A 1 99 ? -6.059 8.440 2.273 1.00 94.75 99 ASN A CA 1
ATOM 806 C C . ASN A 1 99 ? -7.305 7.647 2.702 1.00 94.75 99 ASN A C 1
ATOM 808 O O . ASN A 1 99 ? -7.973 8.039 3.659 1.00 94.75 99 ASN A O 1
ATOM 812 N N . LYS A 1 100 ? -7.598 6.518 2.044 1.00 93.00 100 LYS A N 1
ATOM 813 C CA . LYS A 1 100 ? -8.708 5.626 2.424 1.00 93.00 100 LYS A CA 1
ATOM 814 C C . LYS A 1 100 ? -8.521 5.058 3.831 1.00 93.00 100 LYS A C 1
ATOM 816 O O . LYS A 1 100 ? -9.460 5.108 4.620 1.00 93.00 100 LYS A O 1
ATOM 821 N N . ALA A 1 101 ? -7.318 4.595 4.171 1.00 90.25 101 ALA A N 1
ATOM 822 C CA . ALA A 1 101 ? -7.013 4.049 5.495 1.00 90.25 101 ALA A CA 1
ATOM 823 C C . ALA A 1 101 ? -7.174 5.101 6.612 1.00 90.25 101 ALA A C 1
ATOM 825 O O . ALA A 1 101 ? -7.814 4.834 7.630 1.00 90.25 101 ALA A O 1
ATOM 826 N N . ILE A 1 102 ? -6.672 6.323 6.395 1.00 90.69 102 ILE A N 1
ATOM 827 C CA . ILE A 1 102 ? -6.830 7.453 7.328 1.00 90.69 102 ILE A CA 1
ATOM 828 C C . ILE A 1 102 ? -8.316 7.777 7.531 1.00 90.69 102 ILE A C 1
ATOM 830 O O . ILE A 1 102 ? -8.762 7.963 8.665 1.00 90.69 102 ILE A O 1
ATOM 834 N N . MET A 1 103 ? -9.098 7.842 6.447 1.00 90.00 103 MET A N 1
ATOM 835 C CA . MET A 1 103 ? -10.539 8.106 6.525 1.00 90.00 103 MET A CA 1
ATOM 836 C C . MET A 1 103 ? -11.289 6.994 7.260 1.00 90.00 103 MET A C 1
ATOM 838 O O . MET A 1 103 ? -12.110 7.301 8.122 1.00 90.00 103 MET A O 1
ATOM 842 N N . ALA A 1 104 ? -10.967 5.727 6.988 1.00 86.19 104 ALA A N 1
ATOM 843 C CA . ALA A 1 104 ? -11.590 4.580 7.643 1.00 86.19 104 ALA A CA 1
ATOM 844 C C . ALA A 1 104 ? -11.447 4.646 9.171 1.00 86.19 104 ALA A C 1
ATOM 846 O O . ALA A 1 104 ? -12.421 4.424 9.883 1.00 86.19 104 ALA A O 1
ATOM 847 N N . ILE A 1 105 ? -10.275 5.035 9.682 1.00 83.62 105 ILE A N 1
ATOM 848 C CA . ILE A 1 105 ? -10.054 5.197 11.127 1.00 83.62 105 ILE A CA 1
ATOM 849 C C . ILE A 1 105 ? -10.789 6.438 11.663 1.00 83.62 105 ILE A C 1
ATOM 851 O O . ILE A 1 105 ? -11.452 6.372 12.700 1.00 83.62 105 ILE A O 1
ATOM 855 N N . LYS A 1 106 ? -10.729 7.573 10.952 1.00 85.69 106 LYS A N 1
ATOM 856 C CA . LYS A 1 106 ? -11.369 8.833 11.384 1.00 85.69 106 LYS A CA 1
ATOM 857 C C . LYS A 1 106 ? -12.895 8.774 11.433 1.00 85.69 106 LYS A C 1
ATOM 859 O O . LYS A 1 106 ? -13.490 9.492 12.234 1.00 85.69 106 LYS A O 1
ATOM 864 N N . CYS A 1 107 ? -13.533 7.928 10.625 1.00 83.19 107 CYS A N 1
ATOM 865 C CA . CYS A 1 107 ? -14.985 7.735 10.649 1.00 83.19 107 CYS A CA 1
ATOM 866 C C . CYS A 1 107 ? -15.510 7.160 11.978 1.00 83.19 107 CYS A C 1
ATOM 868 O O . CYS A 1 107 ? -16.717 7.203 12.214 1.00 83.19 107 CYS A O 1
ATOM 870 N N . TYR A 1 108 ? -14.631 6.670 12.860 1.00 77.38 108 TYR A N 1
ATOM 871 C CA . TYR A 1 108 ? -15.007 6.059 14.134 1.00 77.38 108 TYR A CA 1
ATOM 872 C C . TYR A 1 108 ? -14.246 6.695 15.307 1.00 77.38 108 TYR A C 1
ATOM 874 O O . TYR A 1 108 ? -13.418 6.049 15.951 1.00 77.38 108 TYR A O 1
ATOM 882 N N . PRO A 1 109 ? -14.541 7.968 15.637 1.00 72.81 109 PRO A N 1
ATOM 883 C CA . PRO A 1 109 ? -13.825 8.715 16.673 1.00 72.81 109 PRO A CA 1
ATOM 884 C C . PRO A 1 109 ? -14.006 8.122 18.077 1.00 72.81 109 PRO A C 1
ATOM 886 O O . PRO A 1 109 ? -13.191 8.377 18.956 1.00 72.81 109 PRO A O 1
ATOM 889 N N . GLU A 1 110 ? -15.048 7.312 18.289 1.00 71.38 110 GLU A N 1
ATOM 890 C CA . GLU A 1 110 ? -15.256 6.494 19.493 1.00 71.38 110 GLU A CA 1
ATOM 891 C C . GLU A 1 110 ? -14.019 5.636 19.822 1.00 71.38 110 GLU A C 1
ATOM 893 O O . GLU A 1 110 ? -13.667 5.480 20.987 1.00 71.38 110 GLU A O 1
ATOM 898 N N . PHE A 1 111 ? -13.320 5.132 18.799 1.00 67.25 111 PHE A N 1
ATOM 899 C CA . PHE A 1 111 ? -12.144 4.266 18.936 1.00 67.25 111 PHE A CA 1
ATOM 900 C C . PHE A 1 111 ? -10.839 5.033 19.181 1.00 67.25 111 PHE A C 1
ATOM 902 O O . PHE A 1 111 ? -9.829 4.441 19.554 1.00 67.25 111 PHE A O 1
ATOM 909 N N . LEU A 1 112 ? -10.857 6.356 19.009 1.00 67.94 112 LEU A N 1
ATOM 910 C CA . LEU A 1 112 ? -9.722 7.244 19.274 1.00 67.94 112 LEU A CA 1
ATOM 911 C C . LEU A 1 112 ? -9.765 7.839 20.690 1.00 67.94 112 LEU A C 1
ATOM 913 O O . LEU A 1 112 ? -8.815 8.489 21.112 1.00 67.94 112 LEU A O 1
ATOM 917 N N . LYS A 1 113 ? -10.859 7.64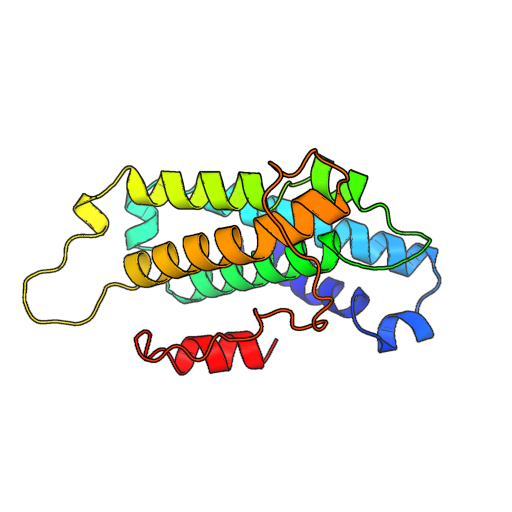3 21.437 1.00 63.47 113 LYS A N 1
ATOM 918 C CA . LYS A 1 113 ? -11.013 8.203 22.784 1.00 63.47 113 LYS A CA 1
ATOM 919 C C . LYS A 1 113 ? -10.336 7.315 23.825 1.00 63.47 113 LYS A C 1
ATOM 921 O O . LYS A 1 113 ? -10.544 6.106 23.868 1.00 63.47 113 LYS A O 1
ATOM 926 N N . PHE A 1 114 ? -9.556 7.955 24.689 1.00 58.31 114 PHE A N 1
ATOM 927 C CA . PHE A 1 114 ? -8.880 7.347 25.826 1.00 58.31 114 PHE A CA 1
ATOM 928 C C . PHE A 1 114 ? -9.510 7.835 27.150 1.00 58.31 114 PHE A C 1
ATOM 930 O O . PHE A 1 114 ? -9.912 8.997 27.245 1.00 58.31 114 PHE A O 1
ATOM 937 N N . GLU A 1 115 ? -9.601 6.981 28.178 1.00 55.16 115 GLU A N 1
ATOM 938 C CA . GLU A 1 115 ? -9.970 7.396 29.546 1.00 55.16 115 GLU A CA 1
ATOM 939 C C . GLU A 1 115 ? -8.827 8.218 30.157 1.00 55.16 115 GLU A C 1
ATOM 941 O O . GLU A 1 115 ? -7.733 7.701 30.291 1.00 55.16 115 GLU A O 1
ATOM 946 N N . GLN A 1 116 ? -9.024 9.484 30.533 1.00 42.62 116 GLN A N 1
ATOM 947 C CA . GLN A 1 116 ? -7.936 10.368 31.003 1.00 42.62 116 GLN A CA 1
ATOM 948 C C . GLN A 1 116 ? -6.909 9.679 31.942 1.00 42.62 116 GLN A C 1
ATOM 950 O O . GLN A 1 116 ? -7.257 9.288 33.054 1.00 42.62 116 GLN A O 1
ATOM 955 N N . GLY A 1 117 ? -5.635 9.584 31.514 1.00 53.97 117 GLY A N 1
ATOM 956 C CA . GLY A 1 117 ? -4.501 9.219 32.386 1.00 53.97 117 GLY A CA 1
ATOM 957 C C . GLY A 1 117 ? -3.642 7.998 32.014 1.00 53.97 117 GLY A C 1
ATOM 958 O O . GLY A 1 117 ? -2.843 7.570 32.844 1.00 53.97 117 GLY A O 1
ATOM 959 N N . LYS A 1 118 ? -3.760 7.411 30.819 1.00 55.03 118 LYS A N 1
ATOM 960 C CA . LYS A 1 118 ? -2.980 6.229 30.392 1.00 55.03 118 LYS A CA 1
ATOM 961 C C . LYS A 1 118 ? -2.645 6.344 28.878 1.00 55.03 118 LYS A C 1
ATOM 963 O O . LYS A 1 118 ? -3.147 7.241 28.205 1.00 55.03 118 LYS A O 1
ATOM 968 N N . GLU A 1 119 ? -1.653 5.580 28.416 1.00 56.38 119 GLU A N 1
ATOM 969 C CA . GLU A 1 119 ? -0.947 5.725 27.122 1.00 56.38 119 GLU A CA 1
ATOM 970 C C . GLU A 1 119 ? -1.836 5.922 25.877 1.00 56.38 119 GLU A C 1
ATOM 972 O O . GLU A 1 119 ? -2.909 5.334 25.768 1.00 56.38 119 GLU A O 1
ATOM 977 N N . VAL A 1 120 ? -1.331 6.690 24.896 1.00 59.81 120 VAL A N 1
ATOM 978 C CA . VAL A 1 120 ? -1.933 6.866 23.557 1.00 59.81 120 VAL A CA 1
ATOM 979 C C . VAL A 1 120 ? -2.239 5.499 22.939 1.00 59.81 120 VAL A C 1
ATOM 981 O O . VAL A 1 120 ? -1.360 4.635 22.879 1.00 59.81 120 VAL A O 1
ATOM 984 N N . ASN A 1 121 ? -3.471 5.301 22.459 1.00 71.19 121 ASN A N 1
ATOM 985 C CA . ASN A 1 121 ? -3.875 4.009 21.914 1.00 71.19 121 ASN A CA 1
ATOM 986 C C . ASN A 1 121 ? -3.154 3.704 20.579 1.00 71.19 121 ASN A C 1
ATOM 988 O O . ASN A 1 121 ? -2.777 4.604 19.827 1.00 71.19 121 ASN A O 1
ATOM 992 N N . VAL A 1 122 ? -2.937 2.417 20.288 1.00 72.50 122 VAL A N 1
ATOM 993 C CA . VAL A 1 122 ? -2.167 1.961 19.111 1.00 72.50 122 VAL A CA 1
ATOM 994 C C . VAL A 1 122 ? -2.775 2.458 17.794 1.00 72.50 122 VAL A C 1
ATOM 996 O O . VAL A 1 122 ? -2.040 2.748 16.854 1.00 72.50 122 VAL A O 1
ATOM 999 N N . LEU A 1 123 ? -4.102 2.607 17.724 1.00 75.31 123 LEU A N 1
ATOM 1000 C CA . LEU A 1 123 ? -4.790 3.103 16.530 1.00 75.31 123 LEU A CA 1
AT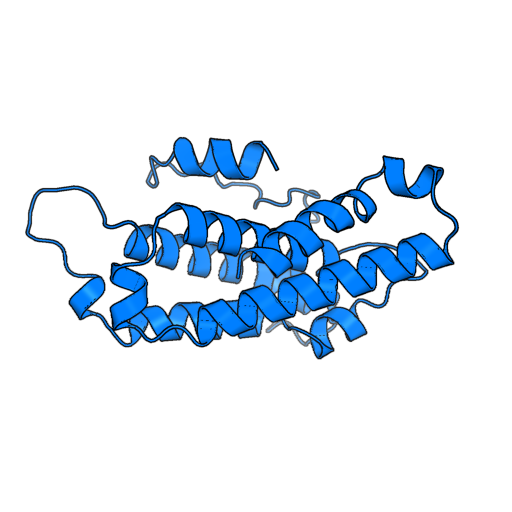OM 1001 C C . LEU A 1 123 ? -4.554 4.595 16.295 1.00 75.31 123 LEU A C 1
ATOM 1003 O O . LEU A 1 123 ? -4.384 5.007 15.153 1.00 75.31 123 LEU A O 1
ATOM 1007 N N . GLU A 1 124 ? -4.496 5.401 17.350 1.00 77.75 124 GLU A N 1
ATOM 1008 C CA . GLU A 1 124 ? -4.175 6.822 17.276 1.00 77.75 124 GLU A CA 1
ATOM 1009 C C . GLU A 1 124 ? -2.712 7.021 16.866 1.00 77.75 124 GLU A C 1
ATOM 1011 O O . GLU A 1 124 ? -2.428 7.826 15.977 1.00 77.75 124 GLU A O 1
ATOM 1016 N N . LYS A 1 125 ? -1.787 6.239 17.441 1.00 77.38 125 LYS A N 1
ATOM 1017 C CA . LYS A 1 125 ? -0.384 6.205 16.990 1.00 77.38 125 LYS A CA 1
ATOM 1018 C C . LYS A 1 125 ? -0.297 5.817 15.513 1.00 77.38 125 LYS A C 1
ATOM 1020 O O . LYS A 1 125 ? 0.370 6.493 14.730 1.00 77.38 125 LYS A O 1
ATOM 1025 N N . GLY A 1 126 ? -1.032 4.779 15.118 1.00 79.56 126 GLY A N 1
ATOM 1026 C CA . GLY A 1 126 ? -1.079 4.314 13.740 1.00 79.56 126 GLY A CA 1
ATOM 1027 C C . GLY A 1 126 ? -1.654 5.344 12.771 1.00 79.56 126 GLY A C 1
ATOM 1028 O O . GLY A 1 126 ? -1.095 5.545 11.697 1.00 79.56 126 GLY A O 1
ATOM 1029 N N . LEU A 1 127 ? -2.707 6.062 13.165 1.00 84.81 127 LEU A N 1
ATOM 1030 C CA . LEU A 1 127 ? -3.293 7.149 12.382 1.00 84.81 127 LEU A CA 1
ATOM 1031 C C . LEU A 1 127 ? -2.280 8.272 12.136 1.00 84.81 127 LEU A C 1
ATOM 1033 O O . LEU A 1 127 ? -2.093 8.682 10.991 1.00 84.81 127 LEU A O 1
ATOM 1037 N N . ARG A 1 128 ? -1.580 8.722 13.185 1.00 83.31 128 ARG A N 1
ATOM 1038 C CA . ARG A 1 128 ? -0.530 9.749 13.062 1.00 83.31 128 ARG A CA 1
ATOM 1039 C C . ARG A 1 128 ? 0.595 9.292 12.137 1.00 83.31 128 ARG A C 1
ATOM 1041 O O . ARG A 1 128 ? 1.088 10.081 11.335 1.00 83.31 128 ARG A O 1
ATOM 1048 N N . MET A 1 129 ? 0.977 8.016 12.211 1.00 83.19 129 MET A N 1
ATOM 1049 C CA . MET A 1 129 ? 1.969 7.433 11.307 1.00 83.19 129 MET A CA 1
ATOM 1050 C C . MET A 1 129 ? 1.487 7.470 9.852 1.00 83.19 129 MET A C 1
ATOM 1052 O O . MET A 1 129 ? 2.231 7.912 8.983 1.00 83.19 129 MET A O 1
ATOM 1056 N N . MET A 1 130 ? 0.246 7.062 9.572 1.00 87.81 130 MET A N 1
ATOM 1057 C CA . MET A 1 130 ? -0.327 7.116 8.219 1.00 87.81 130 MET A CA 1
ATOM 1058 C C . MET A 1 130 ? -0.321 8.538 7.648 1.00 87.81 130 MET A C 1
ATOM 1060 O O . MET A 1 130 ? 0.050 8.740 6.490 1.00 87.81 130 MET A O 1
ATOM 1064 N N . GLU A 1 131 ? -0.708 9.523 8.460 1.00 88.00 131 GLU A N 1
ATOM 1065 C CA . GLU A 1 131 ? -0.703 10.939 8.083 1.00 88.00 131 GLU A CA 1
ATOM 1066 C C . GLU A 1 131 ? 0.713 11.448 7.801 1.00 88.00 131 GLU A C 1
ATOM 1068 O O . GLU A 1 131 ? 0.933 12.125 6.795 1.00 88.00 131 GLU A O 1
ATOM 1073 N N . ALA A 1 132 ? 1.682 11.074 8.641 1.00 84.56 132 ALA A N 1
ATOM 1074 C CA . ALA A 1 132 ? 3.083 11.419 8.441 1.00 84.56 132 ALA A CA 1
ATOM 1075 C C . ALA A 1 132 ? 3.643 10.792 7.156 1.00 84.56 132 ALA A C 1
ATOM 1077 O O . ALA A 1 132 ? 4.267 11.493 6.362 1.00 84.56 132 ALA A O 1
ATOM 1078 N N . LEU A 1 133 ? 3.404 9.499 6.913 1.00 86.62 133 LEU A N 1
ATOM 1079 C CA . LEU A 1 133 ? 3.840 8.818 5.688 1.00 86.62 133 LEU A CA 1
ATOM 1080 C C . LEU A 1 133 ? 3.280 9.506 4.442 1.00 86.62 133 LEU A C 1
ATOM 1082 O O . LEU A 1 133 ? 4.036 9.834 3.529 1.00 86.62 133 LEU A O 1
ATOM 1086 N N . LYS A 1 134 ? 1.973 9.798 4.434 1.00 88.19 134 LYS A N 1
ATOM 1087 C CA . LYS A 1 134 ? 1.327 10.503 3.323 1.00 88.19 134 LYS A CA 1
ATOM 1088 C C . LYS A 1 134 ? 1.973 11.869 3.086 1.00 88.19 134 LYS A C 1
ATOM 1090 O O . LYS A 1 134 ? 2.417 12.128 1.976 1.00 88.19 134 LYS A O 1
ATOM 1095 N N . CYS A 1 135 ? 2.069 12.701 4.123 1.00 85.06 135 CYS A N 1
ATOM 1096 C CA . CYS A 1 135 ? 2.613 14.057 4.022 1.00 85.06 135 CYS A CA 1
ATOM 1097 C C . CYS A 1 135 ? 4.050 14.071 3.472 1.00 85.06 135 CYS A C 1
ATOM 1099 O O . CYS A 1 135 ? 4.390 14.898 2.632 1.00 85.06 135 CYS A O 1
ATOM 1101 N N . ASN A 1 136 ? 4.885 13.121 3.903 1.00 84.50 136 ASN A N 1
ATOM 1102 C CA . ASN A 1 136 ? 6.282 13.045 3.476 1.00 84.50 136 ASN A CA 1
ATOM 1103 C C . ASN A 1 136 ? 6.464 12.506 2.050 1.00 84.50 136 ASN A C 1
ATOM 1105 O O . ASN A 1 136 ? 7.409 12.891 1.360 1.00 84.50 136 ASN A O 1
ATOM 1109 N N . TRP A 1 137 ? 5.608 11.583 1.611 1.00 87.94 137 TRP A N 1
ATOM 1110 C CA . TRP A 1 137 ? 5.744 10.939 0.303 1.00 87.94 137 TRP A CA 1
ATOM 1111 C C . TRP A 1 137 ? 4.975 11.651 -0.804 1.00 87.94 137 TRP A C 1
ATOM 1113 O O . TRP A 1 137 ? 5.396 11.602 -1.955 1.00 87.94 137 TRP A O 1
ATOM 1123 N N . GLU A 1 138 ? 3.886 12.343 -0.478 1.00 90.75 138 GLU A N 1
ATOM 1124 C CA . GLU A 1 138 ? 3.072 13.101 -1.430 1.00 90.75 138 GLU A CA 1
ATOM 1125 C C . GLU A 1 138 ? 3.879 14.062 -2.323 1.00 90.75 138 GLU A C 1
ATOM 1127 O O . GLU A 1 138 ? 3.732 13.951 -3.543 1.00 90.75 138 GLU A O 1
ATOM 1132 N N . PRO A 1 139 ? 4.785 14.925 -1.812 1.00 87.62 139 PRO A N 1
ATOM 1133 C CA . PRO A 1 139 ? 5.578 15.796 -2.680 1.00 87.62 139 PRO A CA 1
ATOM 1134 C C . PRO A 1 139 ? 6.513 14.999 -3.601 1.00 87.62 139 PRO A C 1
ATOM 1136 O O . PRO A 1 139 ? 6.549 15.256 -4.803 1.00 87.62 139 PRO A O 1
ATOM 1139 N N . LYS A 1 140 ? 7.201 13.978 -3.067 1.00 89.44 140 LYS A N 1
ATOM 1140 C CA . LYS A 1 140 ? 8.141 13.132 -3.827 1.00 89.44 140 LYS A CA 1
ATOM 1141 C C . LYS A 1 140 ? 7.442 12.382 -4.964 1.00 89.44 140 LYS A C 1
ATOM 1143 O O . LYS A 1 140 ? 7.959 12.286 -6.071 1.00 89.44 140 LYS A O 1
ATOM 1148 N N . LEU A 1 141 ? 6.262 11.834 -4.686 1.00 90.50 141 LEU A N 1
ATOM 1149 C CA . LEU A 1 141 ? 5.506 11.038 -5.649 1.00 90.50 141 LEU A CA 1
ATOM 1150 C C . LEU A 1 141 ? 4.804 11.904 -6.696 1.00 90.50 141 LEU A C 1
ATOM 1152 O O . LEU A 1 141 ? 4.722 11.503 -7.853 1.00 90.50 141 LEU A O 1
ATOM 1156 N N . THR A 1 142 ? 4.332 13.091 -6.315 1.00 90.06 142 THR A N 1
ATOM 1157 C CA . THR A 1 142 ? 3.719 14.046 -7.252 1.00 90.06 142 THR A CA 1
ATOM 1158 C C . THR A 1 142 ? 4.732 14.501 -8.302 1.00 90.06 142 THR A C 1
ATOM 1160 O O . THR A 1 142 ? 4.411 14.484 -9.492 1.00 90.06 142 THR A O 1
ATOM 1163 N N . ASP A 1 143 ? 5.958 14.811 -7.868 1.00 88.56 143 ASP A N 1
ATOM 1164 C CA . ASP A 1 143 ? 7.087 15.132 -8.748 1.00 88.56 143 ASP A CA 1
ATOM 1165 C C . ASP A 1 143 ? 7.451 13.948 -9.659 1.00 88.56 143 ASP A C 1
ATOM 1167 O O . ASP A 1 143 ? 7.452 14.074 -10.884 1.00 88.56 143 ASP A O 1
ATOM 1171 N N . LEU A 1 144 ? 7.618 12.750 -9.083 1.00 86.88 144 LEU A N 1
ATOM 1172 C CA . LEU A 1 144 ? 7.919 11.521 -9.830 1.00 86.88 144 LEU A CA 1
ATOM 1173 C C . LEU A 1 144 ? 6.861 11.197 -10.897 1.00 86.88 144 LEU A C 1
ATOM 1175 O O . LEU A 1 144 ? 7.184 10.653 -11.954 1.00 86.88 144 LEU A O 1
ATOM 1179 N N . TRP A 1 145 ? 5.592 11.510 -10.639 1.00 86.81 145 TRP A N 1
ATOM 1180 C CA . TRP A 1 145 ? 4.494 11.284 -11.579 1.00 86.81 145 TRP A CA 1
ATOM 1181 C C . TRP A 1 145 ? 4.299 12.412 -12.598 1.00 86.81 145 TRP A C 1
ATOM 1183 O O . TRP A 1 145 ? 3.434 12.268 -13.466 1.00 86.81 145 TRP A O 1
ATOM 1193 N N . GLY A 1 146 ? 5.066 13.504 -12.513 1.00 80.50 146 GLY A N 1
ATOM 1194 C CA . GLY A 1 146 ? 4.922 14.669 -13.390 1.00 80.50 146 GLY A CA 1
ATOM 1195 C C . GLY A 1 146 ? 3.555 15.346 -13.269 1.00 80.50 146 GLY A C 1
ATOM 1196 O O . GLY A 1 146 ? 3.065 15.935 -14.235 1.00 80.50 146 GLY A O 1
ATOM 1197 N N . LEU A 1 147 ? 2.901 15.215 -12.111 1.00 74.06 147 LEU A N 1
ATOM 1198 C CA . LEU A 1 147 ? 1.660 15.923 -11.820 1.00 74.06 147 LEU A CA 1
ATOM 1199 C C . LEU A 1 147 ? 1.997 17.379 -11.474 1.00 74.06 147 LEU A C 1
ATOM 1201 O O . LEU A 1 147 ? 3.049 17.626 -10.886 1.00 74.06 147 LEU A O 1
ATOM 1205 N N . PRO A 1 148 ? 1.135 18.354 -11.814 1.00 54.56 148 PRO A N 1
ATOM 1206 C CA . PRO A 1 148 ? 1.385 19.741 -11.458 1.00 54.56 148 PRO A CA 1
ATOM 1207 C C . PRO A 1 148 ? 1.415 19.866 -9.932 1.00 54.56 148 PRO A C 1
ATOM 1209 O O . PRO A 1 148 ? 0.373 19.841 -9.274 1.00 54.56 148 PRO A O 1
ATOM 1212 N N . ALA A 1 149 ? 2.618 19.971 -9.369 1.00 51.78 149 ALA A N 1
ATOM 1213 C CA . ALA A 1 149 ? 2.806 20.400 -7.998 1.00 51.78 149 ALA A CA 1
ATOM 1214 C C . ALA A 1 149 ? 2.232 21.814 -7.897 1.00 51.78 149 ALA A C 1
ATOM 1216 O O . ALA A 1 149 ? 2.525 22.671 -8.731 1.00 51.78 149 ALA A O 1
ATOM 1217 N N . ASN A 1 150 ? 1.357 22.049 -6.921 1.00 48.78 150 ASN A N 1
ATOM 1218 C CA . ASN A 1 150 ? 0.891 23.397 -6.643 1.00 48.78 150 ASN A CA 1
ATOM 1219 C C . ASN A 1 150 ? 2.125 24.210 -6.230 1.00 48.78 150 ASN A C 1
ATOM 1221 O O . ASN A 1 150 ? 2.704 23.954 -5.175 1.00 48.78 150 ASN A O 1
ATOM 1225 N N . ASP A 1 151 ? 2.564 25.087 -7.129 1.00 43.56 151 ASP A N 1
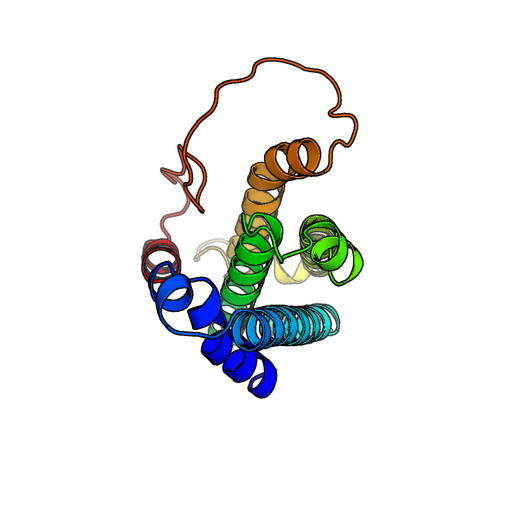ATOM 1226 C CA . ASP A 1 151 ? 3.838 25.793 -7.075 1.00 43.56 151 ASP A CA 1
ATOM 1227 C C . ASP A 1 151 ? 3.962 26.550 -5.750 1.00 43.56 151 ASP A C 1
ATOM 1229 O O . ASP A 1 151 ? 3.221 27.499 -5.499 1.00 43.56 151 ASP A O 1
ATOM 1233 N N . ASN A 1 152 ? 4.876 26.095 -4.892 1.00 41.59 152 ASN A N 1
ATOM 1234 C CA . ASN A 1 152 ? 5.528 26.900 -3.865 1.00 41.59 152 ASN A CA 1
ATOM 1235 C C . ASN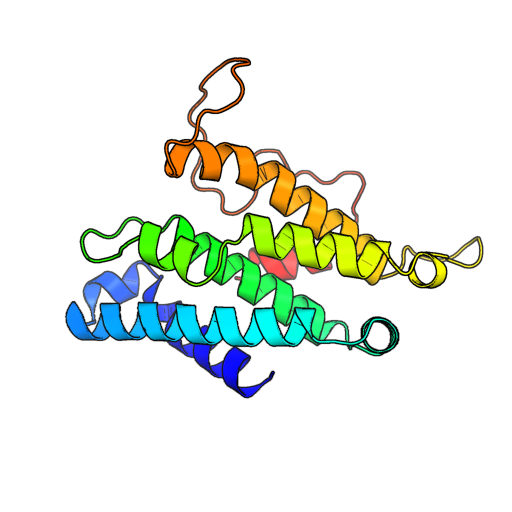 A 1 152 ? 6.840 26.224 -3.434 1.00 41.59 152 ASN A C 1
ATOM 1237 O O . ASN A 1 152 ? 6.911 25.502 -2.443 1.00 41.59 152 ASN A O 1
ATOM 1241 N N . SER A 1 153 ? 7.864 26.558 -4.222 1.00 44.16 153 SER A N 1
ATOM 1242 C CA . SER A 1 153 ? 9.281 26.755 -3.887 1.00 44.16 153 SER A CA 1
ATOM 1243 C C . SER A 1 153 ? 10.170 25.599 -3.405 1.00 44.16 153 SER A C 1
ATOM 1245 O O . SER A 1 153 ? 9.944 24.972 -2.377 1.00 44.16 153 SER A O 1
ATOM 1247 N N . ASP A 1 154 ? 11.305 25.570 -4.110 1.00 35.97 154 ASP A N 1
ATOM 1248 C CA . ASP A 1 154 ? 12.670 25.175 -3.756 1.00 35.97 154 ASP A CA 1
ATOM 1249 C C . ASP A 1 154 ? 13.033 23.688 -3.702 1.00 35.97 154 ASP A C 1
ATOM 1251 O O . ASP A 1 154 ? 12.877 22.969 -2.717 1.00 35.97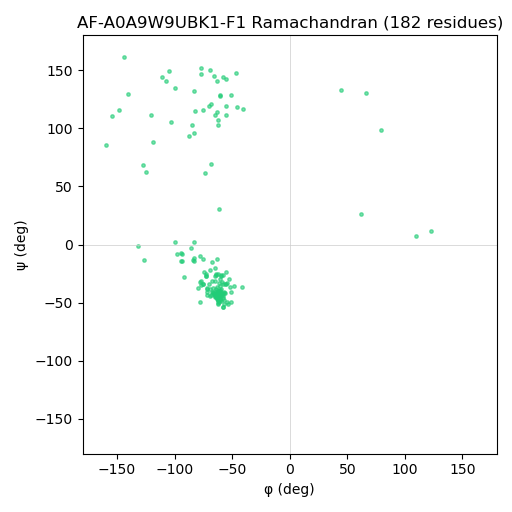 154 ASP A O 1
ATOM 1255 N N . SER A 1 155 ? 13.649 23.271 -4.810 1.00 44.38 155 SER A N 1
ATOM 1256 C CA . SER A 1 155 ? 14.403 22.041 -4.960 1.00 44.38 155 SER A CA 1
ATOM 1257 C C . SER A 1 155 ? 15.651 22.055 -4.072 1.00 44.38 155 SER A C 1
ATOM 1259 O O . SER A 1 155 ? 16.635 22.737 -4.369 1.00 44.38 155 SER A O 1
ATOM 1261 N N . MET A 1 156 ? 15.665 21.207 -3.050 1.00 33.19 156 MET A N 1
ATOM 1262 C CA . MET A 1 156 ? 16.899 20.611 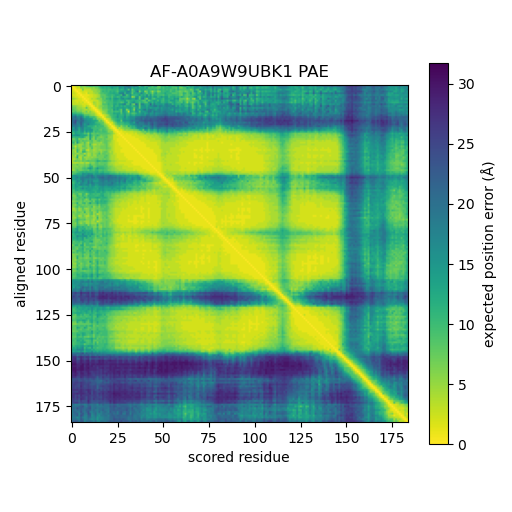-2.548 1.00 33.19 156 MET A CA 1
ATOM 1263 C C . MET A 1 156 ? 16.776 19.097 -2.672 1.00 33.19 156 MET A C 1
ATOM 1265 O O . MET A 1 156 ? 15.976 18.456 -1.998 1.00 33.19 156 MET A O 1
ATOM 1269 N N . VAL A 1 157 ? 17.579 18.541 -3.577 1.00 47.22 157 VAL A N 1
ATOM 1270 C CA . VAL A 1 157 ? 17.845 17.106 -3.679 1.00 47.22 157 VAL A CA 1
ATOM 1271 C C . VAL A 1 157 ? 18.360 16.630 -2.322 1.00 47.22 157 VAL A C 1
ATOM 1273 O O . VAL A 1 157 ? 19.399 17.109 -1.863 1.00 47.22 157 VAL A O 1
ATOM 1276 N N . GLN A 1 158 ? 17.650 15.699 -1.678 1.00 37.72 158 GLN A N 1
ATOM 1277 C CA . GLN A 1 158 ? 18.138 15.073 -0.453 1.00 37.72 158 GLN A CA 1
ATOM 1278 C C . GLN A 1 158 ? 17.663 13.619 -0.299 1.00 37.72 158 GLN A C 1
ATOM 1280 O O . GLN A 1 158 ? 16.470 13.359 -0.162 1.00 37.72 158 GLN A O 1
ATOM 1285 N N . SER A 1 159 ? 18.670 12.737 -0.319 1.00 37.09 159 SER A N 1
ATOM 1286 C CA . SER A 1 159 ? 18.802 11.355 0.170 1.00 37.09 159 SER A CA 1
ATOM 1287 C C . SER A 1 159 ? 17.686 10.326 -0.072 1.00 37.09 159 SER A C 1
ATOM 1289 O O . SER A 1 159 ? 16.525 10.525 0.283 1.00 37.09 159 SER A O 1
ATOM 1291 N N . ASP A 1 160 ? 18.127 9.146 -0.533 1.00 38.81 160 ASP A N 1
ATOM 1292 C CA . ASP A 1 160 ? 17.438 7.840 -0.596 1.00 38.81 160 ASP A CA 1
ATOM 1293 C C . ASP A 1 160 ? 17.028 7.276 0.780 1.00 38.81 160 ASP A C 1
ATOM 1295 O O . ASP A 1 160 ? 16.973 6.063 0.992 1.00 38.81 160 ASP A O 1
ATOM 1299 N N . ASP A 1 161 ? 16.722 8.133 1.751 1.00 44.50 161 ASP A N 1
ATOM 1300 C CA . ASP A 1 161 ? 16.148 7.648 2.990 1.00 44.50 161 ASP A CA 1
ATOM 1301 C C . ASP A 1 161 ? 14.677 7.288 2.725 1.00 44.50 161 ASP A C 1
ATOM 1303 O O . ASP A 1 161 ? 13.817 8.114 2.385 1.00 44.50 161 ASP A O 1
ATOM 1307 N N . ILE A 1 162 ? 14.393 5.993 2.875 1.00 47.22 162 ILE A N 1
ATOM 1308 C CA . ILE A 1 162 ? 13.044 5.411 2.913 1.00 47.22 162 ILE A CA 1
ATOM 1309 C C . ILE A 1 162 ? 12.199 6.099 4.009 1.00 47.22 162 ILE A C 1
ATOM 1311 O O . ILE A 1 162 ? 10.970 6.168 3.921 1.00 47.22 162 ILE A O 1
ATOM 1315 N N . LEU A 1 163 ? 12.878 6.674 5.005 1.00 47.50 163 LEU A N 1
ATOM 1316 C CA . LEU A 1 163 ? 12.334 7.555 6.028 1.00 47.50 163 LEU A CA 1
ATOM 1317 C C . LEU A 1 163 ? 12.724 9.020 5.742 1.00 47.50 163 LEU A C 1
ATOM 1319 O O . LEU A 1 163 ? 13.770 9.286 5.177 1.00 47.50 163 LEU A O 1
ATOM 1323 N N . PRO A 1 164 ? 11.914 10.018 6.106 1.00 39.84 164 PRO A N 1
ATOM 1324 C CA . PRO A 1 164 ? 12.218 11.418 5.800 1.00 39.84 164 PRO A CA 1
ATOM 1325 C C . PRO A 1 164 ? 13.508 11.906 6.498 1.00 39.84 164 PRO A C 1
ATOM 1327 O O . PRO A 1 164 ? 13.684 11.614 7.689 1.00 39.84 164 PRO A O 1
ATOM 1330 N N . PRO A 1 165 ? 14.357 12.729 5.843 1.00 32.09 165 PRO A N 1
ATOM 1331 C CA . PRO A 1 165 ? 15.444 13.431 6.519 1.00 32.09 165 PRO A CA 1
ATOM 1332 C C . PRO A 1 165 ? 14.844 14.395 7.552 1.00 32.09 165 PRO A C 1
ATOM 1334 O O . PRO A 1 165 ? 14.133 15.332 7.195 1.00 32.09 165 PRO A O 1
ATOM 1337 N N . GLY A 1 166 ? 15.091 14.146 8.841 1.00 38.34 166 GLY A N 1
ATOM 1338 C CA . GLY A 1 166 ? 14.543 14.954 9.939 1.00 38.34 166 GLY A CA 1
ATOM 1339 C C . GLY A 1 166 ? 13.472 14.278 10.799 1.00 38.34 166 GLY A C 1
ATOM 1340 O O . GLY A 1 166 ? 12.934 14.928 11.692 1.00 38.34 166 GLY A O 1
ATOM 1341 N N . MET A 1 167 ? 13.192 12.981 10.622 1.00 39.31 167 MET A N 1
ATOM 1342 C CA . MET A 1 167 ? 12.432 12.207 11.616 1.00 39.31 167 MET A CA 1
ATOM 1343 C C . MET A 1 167 ? 13.299 11.902 12.858 1.00 39.31 167 MET A C 1
ATOM 1345 O O . MET A 1 167 ? 13.558 10.753 13.199 1.00 39.31 167 MET A O 1
ATOM 1349 N N . THR A 1 168 ? 13.761 12.933 13.568 1.00 43.38 168 THR A N 1
ATOM 1350 C CA . THR A 1 168 ? 13.981 12.819 15.013 1.00 43.38 168 THR A CA 1
ATOM 1351 C C . THR A 1 168 ? 12.634 13.117 15.642 1.00 43.38 168 THR A C 1
ATOM 1353 O O . THR A 1 168 ? 12.195 14.255 15.635 1.00 43.38 168 THR A O 1
ATOM 1356 N N . LEU A 1 169 ? 11.921 12.088 16.095 1.00 39.91 169 LEU A N 1
ATOM 1357 C CA . LEU A 1 169 ? 10.623 12.219 16.755 1.00 39.91 169 LEU A CA 1
ATOM 1358 C C . LEU A 1 169 ? 10.853 12.539 18.235 1.00 39.91 169 LEU A C 1
ATOM 1360 O O . LEU A 1 169 ? 11.018 11.613 19.021 1.00 39.91 169 LEU A O 1
ATOM 1364 N N . PRO A 1 170 ? 10.835 13.810 18.685 1.00 35.53 170 PRO A N 1
ATOM 1365 C CA . PRO A 1 170 ? 11.000 14.128 20.098 1.00 35.53 170 PRO A CA 1
ATOM 1366 C C . PRO A 1 170 ? 9.647 13.995 20.828 1.00 35.53 170 PRO A C 1
ATOM 1368 O O . PRO A 1 170 ? 9.551 14.305 22.009 1.00 35.53 170 PRO A O 1
ATOM 1371 N N . GLN A 1 171 ? 8.584 13.582 20.119 1.00 37.75 171 GLN A N 1
ATOM 1372 C CA . GLN A 1 171 ? 7.211 13.468 20.626 1.00 37.75 171 GLN A CA 1
ATOM 1373 C C . GLN A 1 171 ? 6.523 12.132 20.305 1.00 37.75 171 GLN A C 1
ATOM 1375 O O . GLN A 1 171 ? 5.386 11.925 20.725 1.00 37.75 171 GLN A O 1
ATOM 1380 N N . ILE A 1 172 ? 7.192 11.221 19.595 1.00 40.25 172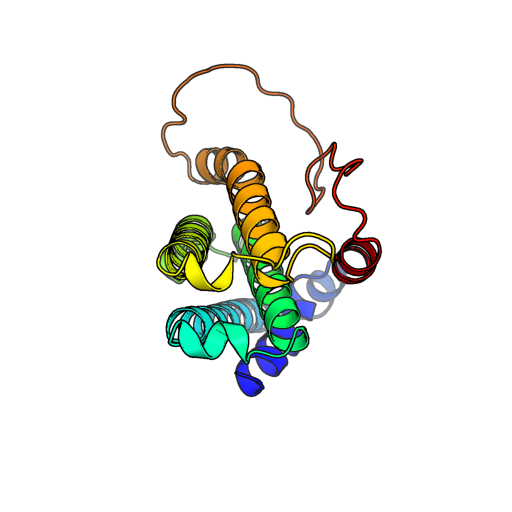 ILE A N 1
ATOM 1381 C CA . ILE A 1 172 ? 6.763 9.826 19.484 1.00 40.25 172 ILE A CA 1
ATOM 1382 C C . ILE A 1 172 ? 7.902 8.995 20.070 1.00 40.25 172 ILE A C 1
ATOM 1384 O O . ILE A 1 172 ? 8.833 8.607 19.370 1.00 40.25 172 ILE A O 1
ATOM 1388 N N . ASP A 1 173 ? 7.847 8.788 21.385 1.00 44.69 173 ASP A N 1
ATOM 1389 C CA . ASP A 1 173 ? 8.638 7.773 22.084 1.00 44.69 173 ASP A CA 1
ATOM 1390 C C . ASP A 1 173 ? 8.136 6.381 21.672 1.00 44.69 173 ASP A C 1
ATOM 1392 O O . ASP A 1 173 ? 7.460 5.694 22.427 1.00 44.69 173 ASP A O 1
ATOM 1396 N N . ASP A 1 174 ? 8.372 5.999 20.418 1.00 51.75 174 ASP A N 1
ATOM 1397 C CA . ASP A 1 174 ? 8.072 4.658 19.921 1.00 51.75 174 ASP A CA 1
ATOM 1398 C C . ASP A 1 174 ? 9.345 4.060 19.323 1.00 51.75 174 ASP A C 1
ATOM 1400 O O . ASP A 1 174 ? 9.439 3.739 18.137 1.00 51.75 174 ASP A O 1
ATOM 1404 N N . SER A 1 175 ? 10.342 3.899 20.194 1.00 53.59 175 SER A N 1
ATOM 1405 C CA . SER A 1 175 ? 11.535 3.067 19.986 1.00 53.59 175 SER A CA 1
ATOM 1406 C C . SER A 1 175 ? 11.199 1.721 19.322 1.00 53.59 175 SER A C 1
ATOM 1408 O O . SER A 1 175 ? 11.901 1.303 18.409 1.00 53.59 175 SER A O 1
ATOM 1410 N N . TRP A 1 176 ? 10.056 1.115 19.660 1.00 56.06 176 TRP A N 1
ATOM 1411 C CA . TRP A 1 176 ? 9.557 -0.124 19.047 1.00 56.06 176 TRP A CA 1
ATOM 1412 C C . TRP A 1 176 ? 9.190 -0.010 17.555 1.00 56.06 176 TRP A C 1
ATOM 1414 O O . TRP A 1 176 ? 9.331 -0.986 16.819 1.00 56.06 176 TRP A O 1
ATOM 1424 N N . MET A 1 177 ? 8.726 1.152 17.075 1.00 53.84 177 MET A N 1
ATOM 1425 C CA . MET A 1 177 ? 8.451 1.361 15.645 1.00 53.84 177 MET A CA 1
ATOM 1426 C C . MET A 1 177 ? 9.725 1.643 14.864 1.00 53.84 177 MET A C 1
ATOM 1428 O O . MET A 1 177 ? 9.859 1.165 13.743 1.00 53.84 177 MET A O 1
ATOM 1432 N N . MET A 1 178 ? 10.666 2.381 15.451 1.00 55.88 178 MET A N 1
ATOM 1433 C CA . MET A 1 178 ? 11.960 2.645 14.819 1.00 55.88 178 MET A CA 1
ATOM 1434 C C . MET A 1 178 ? 12.828 1.379 14.771 1.00 55.88 178 MET A C 1
ATOM 1436 O O . MET A 1 178 ? 13.515 1.163 13.780 1.00 55.88 178 MET A O 1
ATOM 1440 N N . GLU A 1 179 ? 12.742 0.496 15.773 1.00 52.53 179 GLU A N 1
ATOM 1441 C CA . GLU A 1 179 ? 13.337 -0.848 15.726 1.00 52.53 179 GLU A CA 1
ATOM 1442 C C . GLU A 1 179 ? 12.691 -1.724 14.642 1.00 52.53 179 GLU A C 1
ATOM 1444 O O . GLU A 1 179 ? 13.390 -2.404 13.891 1.00 52.53 179 GLU A O 1
ATOM 1449 N N . PHE A 1 180 ? 11.360 -1.696 14.518 1.00 47.75 180 PHE A N 1
ATOM 1450 C CA . PHE A 1 180 ? 10.654 -2.485 13.506 1.00 47.75 180 PHE A CA 1
ATOM 1451 C C . PHE A 1 180 ? 10.899 -1.973 12.077 1.00 47.75 180 PHE A C 1
ATOM 1453 O O . PHE A 1 180 ? 11.162 -2.765 11.180 1.00 47.75 180 PHE A O 1
ATOM 1460 N N . LEU A 1 181 ? 10.841 -0.658 11.852 1.00 53.62 181 LEU A N 1
ATOM 1461 C CA . LEU A 1 181 ? 11.071 -0.053 10.536 1.00 53.62 181 LEU A CA 1
ATOM 1462 C C . LEU A 1 181 ? 12.559 0.001 10.169 1.00 53.62 181 LEU A C 1
ATOM 1464 O O . LEU A 1 181 ? 12.886 -0.111 8.996 1.00 53.62 181 LEU A O 1
ATOM 1468 N N . GLY A 1 182 ? 13.452 0.140 11.152 1.00 47.47 182 GLY A N 1
ATOM 1469 C CA . GLY A 1 182 ? 14.904 0.124 10.954 1.00 47.47 182 GLY A CA 1
ATOM 1470 C C . GLY A 1 182 ? 15.505 -1.275 10.775 1.00 47.47 182 GLY A C 1
ATOM 1471 O O . GLY A 1 182 ? 16.678 -1.383 10.428 1.00 47.47 182 GLY A O 1
ATOM 1472 N N . SER A 1 183 ? 14.730 -2.342 11.008 1.00 40.00 183 SER A N 1
ATOM 1473 C CA . SER A 1 183 ? 15.130 -3.738 10.758 1.00 40.00 183 SER A CA 1
ATOM 1474 C C . SER A 1 183 ? 14.593 -4.323 9.439 1.00 40.00 183 SER A C 1
ATOM 1476 O O . SER A 1 183 ? 14.858 -5.493 9.151 1.00 40.00 183 SER A O 1
ATOM 1478 N N . LEU A 1 184 ? 13.870 -3.526 8.639 1.00 41.00 184 LEU A N 1
ATOM 1479 C CA . LEU A 1 184 ? 13.335 -3.859 7.305 1.00 41.00 184 LEU A CA 1
ATOM 1480 C C . LEU A 1 184 ? 14.115 -3.178 6.174 1.00 41.00 184 LEU A C 1
ATOM 1482 O O . LEU A 1 184 ? 14.023 -3.672 5.023 1.00 41.00 184 LEU A O 1
#

Foldseek 3Di:
DVVLLVQLVVLLVLLDPVVVPPDDPVVSVVSLVSNLVSLLVLLVVLLVDQLVCVLVDDVVSLLSNVVSLLSLVSLLPPDDPPHDNVVSCVSPNSLVSLVSNLVNNVVCCVSQDDDPDDDGDPSNVSSVVSVQLNVQCVVVNCVVVVHDDPDDDDDDDDDPPSDDDPPPCPPPPPPVVCVSVVVD

Sequence (184 aa):
MYLHSAEFTINEMALGPSAILHLPDLQRLECLFTSLQATKSWLDIWLDLAAVEYMKVPSIIFFQWARAILNLYRLTILEDPTWSKSVVRDTVNILEHLNKAIMAIKCYPEFLKFEQGKEVNVLEKGLRMMEALKCNWEPKLTDLWGLPANDNSDSMVQSDDILPPGMTLPQIDDSWMMEFLGSL

Radius of gyration: 17.43 Å; Cα contacts (8 Å, |Δi|>4): 117; chains: 1; bounding box: 38×43×50 Å

Organism: Penicillium brevicompactum (NCBI:txid5074)

Solvent-accessible surface area (backbone atoms only — not comparable to full-atom values): 11234 Å² total; per-residue (Å²): 102,71,66,31,54,52,50,21,59,66,27,51,54,58,75,38,82,68,35,73,79,73,49,59,70,67,62,42,50,53,31,52,53,48,23,51,52,21,33,45,55,39,53,51,55,60,68,69,50,54,70,79,48,61,79,70,54,57,70,69,56,54,51,52,49,54,50,40,52,49,52,50,50,51,58,49,69,56,90,46,98,90,58,59,48,64,60,41,45,76,72,53,41,65,65,61,49,44,52,50,52,49,48,59,56,62,76,43,58,79,79,64,64,73,74,93,90,67,80,86,51,71,66,53,54,49,44,53,49,48,53,50,53,43,66,68,43,49,64,60,50,35,58,75,68,71,46,88,68,83,86,74,85,82,94,71,92,77,74,94,55,95,56,68,94,77,80,74,58,92,83,57,93,44,66,70,55,52,53,57,62,72,73,109

Mean predicted aligned error: 11.69 Å

pLDDT: mean 72.79, std 18.31, range [32.09, 95.44]

InterPro domains:
  IPR060615 Transcription factor ATEG_07667-like, C-terminal domain [PF27751] (52-178)

Secondary structure (DSSP, 8-state):
-HHHHHHHHHHGGGGSTTGGGTS-HHHHHHHHHHHHHHHHHHHHHHHHS-HHHHTTS-HHHHHHHHHHHHHHHHHHH---TT--HHHHHHH--HHHHHHHHHHHHHT-GGGG---TTSPPPHHHHHHHHHHHHHHHHHHHHHHHTT---------------SS-TT---SS---HHHHHHHHT-